Protein AF-A0A956FVN3-F1 (afdb_monomer)

Foldseek 3Di:
DPDDDDDDDDDDKDAQPLPRAIRLRHKFFLAQLRRLCSLLVQAPSVCQPPDDQDPVSRVVRSQPGKWFWWADPNDIDTDDRDDPLNNVQRLQCRLVVHPDRCRLVVLLVDPPNVVSCCRICKFLSPDADASKKKKKADDPDDDFPDRIGMWHFHDDDDQKTKTKGNHHDPVDGRMDSPIDIDMAGGDCRHPRNVCCVPTNDPDMMMTIMHD

Structure (mmCIF, N/CA/C/O backbone):
data_AF-A0A956FVN3-F1
#
_entry.id   AF-A0A956FVN3-F1
#
loop_
_atom_site.group_PDB
_atom_site.id
_atom_site.type_symbol
_atom_site.label_atom_id
_atom_site.label_alt_id
_atom_site.label_comp_id
_atom_site.label_asym_id
_atom_site.label_entity_id
_atom_site.label_seq_id
_atom_site.pdbx_PDB_ins_code
_atom_site.Cartn_x
_atom_site.Cartn_y
_atom_site.Cartn_z
_atom_site.occupancy
_atom_site.B_iso_or_equiv
_atom_site.auth_seq_id
_atom_site.auth_comp_id
_atom_site.auth_asym_id
_atom_site.auth_atom_id
_atom_site.pdbx_PDB_model_num
ATOM 1 N N . ALA A 1 1 ? -44.355 2.548 -13.126 1.00 69.56 1 ALA A N 1
ATOM 2 C CA . ALA A 1 1 ? -43.348 2.845 -12.088 1.00 69.56 1 ALA A CA 1
ATOM 3 C C . ALA A 1 1 ? -42.529 1.584 -11.852 1.00 69.56 1 ALA A C 1
ATOM 5 O O . ALA A 1 1 ? -43.134 0.524 -11.734 1.00 69.56 1 ALA A O 1
ATOM 6 N N . ALA A 1 2 ? -41.196 1.663 -11.860 1.00 60.56 2 ALA A N 1
ATOM 7 C CA . ALA A 1 2 ? -40.373 0.514 -11.485 1.00 60.56 2 ALA A CA 1
ATOM 8 C C . ALA A 1 2 ? -40.575 0.228 -9.983 1.00 60.56 2 ALA A C 1
ATOM 10 O O . ALA A 1 2 ? -40.634 1.184 -9.208 1.00 60.56 2 ALA A O 1
ATOM 11 N N . PRO A 1 3 ? -40.728 -1.037 -9.560 1.00 68.94 3 PRO A N 1
ATOM 12 C CA . PRO A 1 3 ? -40.898 -1.357 -8.150 1.00 68.94 3 PRO A CA 1
ATOM 13 C C . PRO A 1 3 ? -39.638 -0.974 -7.368 1.00 68.94 3 PRO A C 1
ATOM 15 O O . PRO A 1 3 ? -38.527 -1.374 -7.721 1.00 68.94 3 PRO A O 1
ATOM 18 N N . THR A 1 4 ? -39.812 -0.209 -6.292 1.00 80.88 4 THR A N 1
ATOM 19 C CA . THR A 1 4 ? -38.737 0.096 -5.345 1.00 80.88 4 THR A CA 1
ATOM 20 C C . THR A 1 4 ? -38.318 -1.196 -4.652 1.00 80.88 4 THR A C 1
ATOM 22 O O . THR A 1 4 ? -39.109 -1.808 -3.936 1.00 80.88 4 THR A O 1
ATOM 25 N N . ARG A 1 5 ? -37.076 -1.631 -4.870 1.00 82.31 5 ARG A N 1
ATOM 26 C CA . ARG A 1 5 ? -36.508 -2.788 -4.177 1.00 82.31 5 ARG A CA 1
ATOM 27 C C . ARG A 1 5 ? -35.809 -2.312 -2.908 1.00 82.31 5 ARG A C 1
ATOM 29 O O . ARG A 1 5 ? -34.768 -1.668 -2.983 1.00 82.31 5 ARG A O 1
ATOM 36 N N . THR A 1 6 ? -36.366 -2.652 -1.752 1.00 86.50 6 THR A N 1
ATOM 37 C CA . THR A 1 6 ? -35.704 -2.436 -0.460 1.00 86.50 6 THR A CA 1
ATOM 38 C C . THR A 1 6 ? -34.788 -3.616 -0.162 1.00 86.50 6 THR A C 1
ATOM 40 O O . THR A 1 6 ? -35.208 -4.770 -0.234 1.00 86.50 6 THR A O 1
ATOM 43 N N . VAL A 1 7 ? -33.530 -3.329 0.167 1.00 85.81 7 VAL A N 1
ATOM 44 C CA . VAL A 1 7 ? -32.556 -4.323 0.626 1.00 85.81 7 VAL A CA 1
ATOM 45 C C . VAL A 1 7 ? -32.148 -3.952 2.045 1.00 85.81 7 VAL A C 1
ATOM 47 O O . VAL A 1 7 ? -31.694 -2.836 2.288 1.00 85.81 7 VAL A O 1
ATOM 50 N N . SER A 1 8 ? -32.315 -4.881 2.984 1.00 88.31 8 SER A N 1
ATOM 51 C CA . SER A 1 8 ? -31.782 -4.746 4.340 1.00 88.31 8 SER A CA 1
ATOM 52 C C . SER A 1 8 ? -30.355 -5.274 4.366 1.00 88.31 8 SER A C 1
ATOM 54 O O . SER A 1 8 ? -30.114 -6.428 4.013 1.00 88.31 8 SER A O 1
ATOM 56 N N . LEU A 1 9 ? -29.411 -4.434 4.782 1.00 84.25 9 LEU A N 1
ATOM 57 C CA . LEU A 1 9 ? -28.025 -4.845 4.973 1.00 84.25 9 LEU A CA 1
ATOM 58 C C . LEU A 1 9 ? -27.829 -5.355 6.406 1.00 84.25 9 LEU A C 1
ATOM 60 O O . LEU A 1 9 ? -28.358 -4.746 7.342 1.00 84.25 9 LEU A O 1
ATOM 64 N N . PRO A 1 10 ? -27.076 -6.449 6.607 1.00 86.81 10 PRO A N 1
ATOM 65 C CA . PRO A 1 10 ? -26.723 -6.890 7.945 1.00 86.81 10 PRO A CA 1
ATOM 66 C C . PRO A 1 10 ? -25.853 -5.831 8.628 1.00 86.81 10 PRO A C 1
ATOM 68 O O . PRO A 1 10 ? -24.934 -5.273 8.025 1.00 86.81 10 PRO A O 1
ATOM 71 N N . ARG A 1 11 ? -26.123 -5.569 9.911 1.00 86.19 11 ARG A N 1
ATOM 72 C CA . ARG A 1 11 ? -25.229 -4.747 10.729 1.00 86.19 11 ARG A CA 1
ATOM 73 C C . ARG A 1 11 ? -23.943 -5.527 10.978 1.00 86.19 11 ARG A C 1
ATOM 75 O O . ARG A 1 11 ? -23.976 -6.580 11.608 1.00 86.19 11 ARG A O 1
ATOM 82 N N . VAL A 1 12 ? -22.822 -4.977 10.530 1.00 84.25 12 VAL A N 1
ATOM 83 C CA . VAL A 1 12 ? -21.485 -5.507 10.812 1.00 84.25 12 VAL A CA 1
ATOM 84 C C . VAL A 1 12 ? -20.872 -4.705 11.957 1.00 84.25 12 VAL A C 1
ATOM 86 O O . VAL A 1 12 ? -20.902 -3.475 11.941 1.00 84.25 12 VAL A O 1
ATOM 89 N N . VAL A 1 13 ? -20.336 -5.399 12.962 1.00 88.38 13 VAL A N 1
ATOM 90 C CA . VAL A 1 13 ? -19.574 -4.793 14.061 1.00 88.38 13 VAL A CA 1
ATOM 91 C C . VAL A 1 13 ? -18.120 -5.243 13.913 1.00 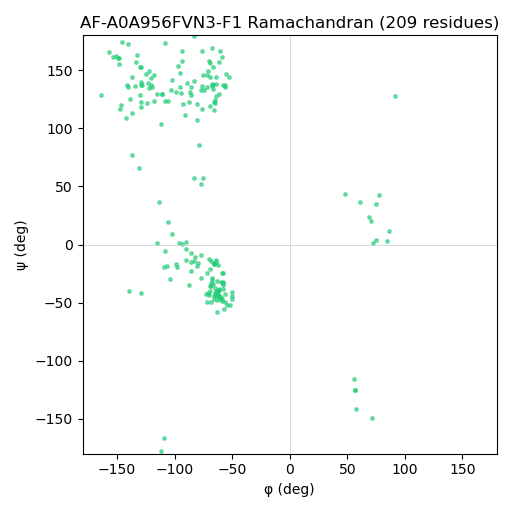88.38 13 VAL A C 1
ATOM 93 O O . VAL A 1 13 ? -17.828 -6.406 14.199 1.00 88.38 13 VAL A O 1
ATOM 96 N N . PRO A 1 14 ? -17.210 -4.376 13.428 1.00 84.38 14 PRO A N 1
ATOM 97 C CA . PRO A 1 14 ? -15.806 -4.741 13.303 1.00 84.38 14 PRO A CA 1
ATOM 98 C C . PRO A 1 14 ? -15.219 -5.006 14.689 1.00 84.38 14 PRO A C 1
ATOM 100 O O . PRO A 1 14 ? -15.601 -4.358 15.664 1.00 84.38 14 PRO A O 1
ATOM 103 N N . THR A 1 15 ? -14.313 -5.975 14.774 1.00 87.38 15 THR A N 1
ATOM 104 C CA . THR A 1 15 ? -13.600 -6.321 16.007 1.00 87.38 15 THR A CA 1
ATOM 105 C C . THR A 1 15 ? -12.118 -6.379 15.701 1.00 87.38 15 THR A C 1
ATOM 107 O O . THR A 1 15 ? -11.705 -7.072 14.770 1.00 87.38 15 THR A O 1
ATOM 110 N N . ASN A 1 16 ? -11.318 -5.679 16.496 1.00 83.62 16 ASN A N 1
ATOM 111 C CA . ASN A 1 16 ? -9.881 -5.846 16.474 1.00 83.62 16 ASN A CA 1
ATOM 112 C C . ASN A 1 16 ? -9.530 -7.088 17.302 1.00 83.62 16 ASN A C 1
ATOM 114 O O . ASN A 1 16 ? -9.610 -7.085 18.529 1.00 83.62 16 ASN A O 1
ATOM 118 N N . LEU A 1 17 ? -9.138 -8.164 16.620 1.00 79.19 17 LEU A N 1
ATOM 119 C CA . LEU A 1 17 ? -8.800 -9.438 17.260 1.00 79.19 17 LEU A CA 1
ATOM 120 C C . LEU A 1 17 ? -7.555 -9.358 18.158 1.00 79.19 17 LEU A C 1
ATOM 122 O O . LEU A 1 17 ? -7.355 -10.246 18.980 1.00 79.19 17 LEU A O 1
ATOM 126 N N . HIS A 1 18 ? -6.728 -8.317 18.016 1.00 75.88 18 HIS A N 1
ATOM 127 C CA . HIS A 1 18 ? -5.538 -8.122 18.840 1.00 75.88 18 HIS A CA 1
ATOM 128 C C . HIS A 1 18 ? -5.886 -7.722 20.277 1.00 75.88 18 HIS A C 1
ATOM 130 O O . HIS A 1 18 ? -5.382 -8.321 21.222 1.00 75.88 18 HIS A O 1
ATOM 136 N N . ASN A 1 19 ? -6.747 -6.717 20.434 1.00 81.56 19 ASN A N 1
ATOM 137 C CA . ASN A 1 19 ? -7.049 -6.103 21.728 1.00 81.56 19 ASN A CA 1
ATOM 138 C C . ASN A 1 19 ? -8.513 -6.308 22.166 1.00 81.56 19 ASN A C 1
ATOM 140 O O . ASN A 1 19 ? -8.924 -5.814 23.213 1.00 81.56 19 ASN A O 1
ATOM 144 N N . GLY A 1 20 ? -9.314 -7.026 21.370 1.00 86.38 20 GLY A N 1
ATOM 145 C CA . GLY A 1 20 ? -10.712 -7.357 21.659 1.00 86.38 20 GLY A CA 1
ATOM 146 C C . GLY A 1 20 ? -11.686 -6.181 21.552 1.00 86.38 20 GLY A C 1
ATOM 147 O O . GLY A 1 20 ? -12.883 -6.350 21.787 1.00 86.38 20 GLY A O 1
ATOM 148 N N . THR A 1 21 ? -11.206 -4.989 21.197 1.00 90.69 21 THR A N 1
ATOM 149 C CA . THR A 1 21 ? -12.054 -3.805 21.042 1.00 90.69 21 THR A CA 1
ATOM 150 C C . THR A 1 21 ? -12.927 -3.932 19.787 1.00 90.69 21 THR A C 1
ATOM 152 O O . THR A 1 21 ? -12.557 -4.589 18.812 1.00 90.69 21 THR A O 1
ATOM 155 N N . SER A 1 22 ? -14.125 -3.341 19.795 1.00 91.81 22 SER A N 1
ATOM 156 C CA . SER A 1 22 ? -15.104 -3.534 18.717 1.00 91.81 22 SER A CA 1
ATOM 157 C C . SER A 1 22 ? -15.988 -2.313 18.474 1.00 91.81 22 SER A C 1
ATOM 159 O O . SER A 1 22 ? -16.124 -1.431 19.322 1.00 91.81 22 SER A O 1
ATOM 161 N N . GLY A 1 23 ? -16.598 -2.261 17.288 1.00 88.75 23 GLY A N 1
ATOM 162 C CA . GLY A 1 23 ? -17.529 -1.205 16.907 1.00 88.75 23 GLY A CA 1
ATOM 163 C C . GLY A 1 23 ? -16.899 0.192 16.992 1.00 88.75 23 GLY A C 1
ATOM 164 O O . GLY A 1 23 ? -15.730 0.347 16.654 1.00 88.75 23 GLY A O 1
ATOM 165 N N . PRO A 1 24 ? -17.644 1.216 17.447 1.00 87.69 24 PRO A N 1
ATOM 166 C CA . PRO A 1 24 ? -17.132 2.587 17.564 1.00 87.69 24 PRO A CA 1
ATOM 167 C C . PRO A 1 24 ? -16.017 2.785 18.602 1.00 87.69 24 PRO A C 1
ATOM 169 O O . PRO A 1 24 ? -15.353 3.817 18.584 1.00 87.69 24 PRO A O 1
ATOM 172 N N . SER A 1 25 ? -15.827 1.833 19.521 1.00 90.56 25 SER A N 1
ATOM 173 C CA . SER A 1 25 ? -14.759 1.864 20.528 1.00 90.56 25 SER A CA 1
ATOM 174 C C . SER A 1 25 ? -13.598 0.941 20.178 1.00 90.56 25 SER A C 1
ATOM 176 O O . SER A 1 25 ? -12.740 0.703 21.025 1.00 90.56 25 SER A O 1
ATOM 178 N N . MET A 1 26 ? -13.590 0.375 18.967 1.00 90.81 26 MET A N 1
ATOM 179 C CA . MET A 1 26 ? -12.416 -0.317 18.466 1.00 90.81 26 MET A CA 1
ATOM 180 C C . MET A 1 26 ? -11.212 0.649 18.532 1.00 90.81 26 MET A C 1
ATOM 182 O O . MET A 1 26 ? -11.365 1.859 18.381 1.00 90.81 26 MET A O 1
ATOM 186 N N . THR A 1 27 ? -10.014 0.148 18.781 1.00 90.25 27 THR A N 1
ATOM 187 C CA . THR A 1 27 ? -8.782 0.932 18.661 1.00 90.25 27 THR A CA 1
ATOM 188 C C . THR A 1 27 ? -7.851 0.249 17.682 1.00 90.25 27 THR A C 1
ATOM 190 O O . THR A 1 27 ? -7.875 -0.972 17.518 1.00 90.25 27 THR A O 1
ATOM 193 N N . MET A 1 28 ? -7.048 1.046 16.992 1.00 87.75 28 MET A N 1
ATOM 194 C CA . MET A 1 28 ? -6.020 0.587 16.070 1.00 87.75 28 MET A CA 1
ATOM 195 C C . MET A 1 28 ? -4.734 1.352 16.329 1.00 87.75 28 MET A C 1
ATOM 197 O O . MET A 1 28 ? -4.771 2.471 16.839 1.00 87.75 28 MET A O 1
ATOM 201 N N . PHE A 1 29 ? -3.608 0.768 15.931 1.00 86.31 29 PHE A N 1
ATOM 202 C CA . PHE A 1 29 ? -2.326 1.447 16.023 1.00 86.31 29 PHE A CA 1
ATOM 203 C C . PHE A 1 29 ? -2.348 2.781 15.289 1.00 86.31 29 PHE A C 1
ATOM 205 O O . PHE A 1 29 ? -2.834 2.870 14.164 1.00 86.31 29 PHE A O 1
ATOM 212 N N . ASN A 1 30 ? -1.786 3.786 15.942 1.00 87.62 30 ASN A N 1
ATOM 213 C CA . ASN A 1 30 ? -1.537 5.133 15.460 1.00 87.62 30 ASN A CA 1
ATOM 214 C C . ASN A 1 30 ? -0.338 5.145 14.488 1.00 87.62 30 ASN A C 1
ATOM 216 O O . ASN A 1 30 ? 0.711 5.738 14.741 1.00 87.62 30 ASN A O 1
ATOM 220 N N . ASP A 1 31 ? -0.455 4.352 13.426 1.00 87.12 31 ASP A N 1
ATOM 221 C CA . ASP A 1 31 ? 0.534 4.175 12.369 1.00 87.12 31 ASP A CA 1
ATOM 222 C C . ASP A 1 31 ? -0.151 3.503 11.174 1.00 87.12 31 ASP A C 1
ATOM 224 O O . ASP A 1 31 ? -0.803 2.462 11.322 1.00 87.12 31 ASP A O 1
ATOM 228 N N . CYS A 1 32 ? -0.004 4.078 9.982 1.00 87.81 32 CYS A N 1
ATOM 229 C CA . CYS A 1 32 ? -0.714 3.597 8.798 1.00 87.81 32 CYS A CA 1
ATOM 230 C C . CYS A 1 32 ? -0.248 2.199 8.382 1.00 87.81 32 CYS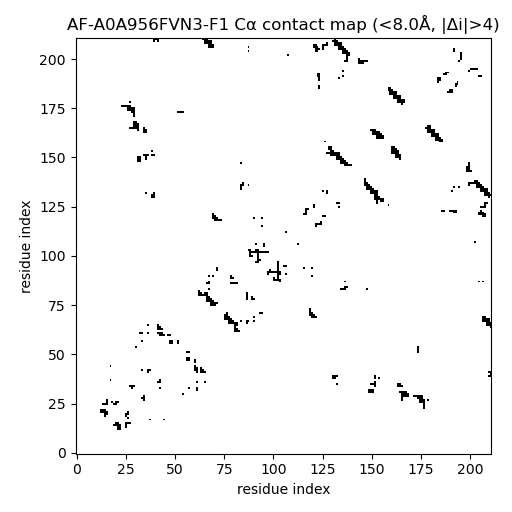 A C 1
ATOM 232 O O . CYS A 1 32 ? -1.054 1.374 7.946 1.00 87.81 32 CYS A O 1
ATOM 234 N N . GLY A 1 33 ? 1.040 1.910 8.578 1.00 87.75 33 GLY A N 1
ATOM 235 C CA . GLY A 1 33 ? 1.616 0.598 8.370 1.00 87.75 33 GLY A CA 1
ATOM 236 C C . GLY A 1 33 ? 0.999 -0.401 9.334 1.00 87.75 33 GLY A C 1
ATOM 237 O O . GLY A 1 33 ? 0.387 -1.371 8.894 1.00 87.75 33 GLY A O 1
ATOM 238 N N . TYR A 1 34 ? 1.093 -0.170 10.642 1.00 85.19 34 TYR A N 1
ATOM 239 C CA . TYR A 1 34 ? 0.581 -1.120 11.638 1.00 85.19 34 TYR A CA 1
ATOM 240 C C . TYR A 1 34 ? -0.919 -1.341 11.529 1.00 85.19 34 TYR A C 1
ATOM 242 O O . TYR A 1 34 ? -1.368 -2.483 11.610 1.00 85.19 34 TYR A O 1
ATOM 250 N N . CYS A 1 35 ? -1.675 -0.280 11.264 1.00 87.50 35 CYS A N 1
ATOM 251 C CA . CYS A 1 35 ? -3.089 -0.364 10.941 1.00 87.50 35 CYS A CA 1
ATOM 252 C C . CYS A 1 35 ? -3.328 -1.322 9.762 1.00 87.50 35 CYS A C 1
ATOM 254 O O . CYS A 1 35 ? -4.079 -2.295 9.894 1.00 87.50 35 CYS A O 1
ATOM 256 N N . ALA A 1 36 ? -2.607 -1.126 8.654 1.00 90.38 36 ALA A N 1
ATOM 257 C CA . ALA A 1 36 ? -2.714 -1.991 7.490 1.00 90.38 36 ALA A CA 1
ATOM 258 C C . ALA A 1 36 ? -2.292 -3.438 7.782 1.00 90.38 36 ALA A C 1
ATOM 260 O O . ALA A 1 36 ? -2.958 -4.368 7.333 1.00 90.38 36 ALA A O 1
ATOM 261 N N . SER A 1 37 ? -1.237 -3.659 8.571 1.00 86.50 37 SER A N 1
ATOM 262 C CA . SER A 1 37 ? -0.810 -5.018 8.919 1.00 86.50 37 SER A CA 1
ATOM 263 C C . SER A 1 37 ? -1.784 -5.757 9.822 1.00 86.50 37 SER A C 1
ATOM 265 O O . SER A 1 37 ? -1.949 -6.967 9.673 1.00 86.50 37 SER A O 1
ATOM 267 N N . SER A 1 38 ? -2.431 -5.058 10.753 1.00 84.56 38 SER A N 1
ATOM 268 C CA . SER A 1 38 ? -3.482 -5.653 11.576 1.00 84.56 38 SER A CA 1
ATOM 269 C C . SER A 1 38 ? -4.657 -6.111 10.711 1.00 84.56 38 SER A C 1
ATOM 271 O O . SER A 1 38 ? -5.169 -7.207 10.916 1.00 84.56 38 SER A O 1
ATOM 273 N N . ILE A 1 39 ? -5.040 -5.318 9.703 1.00 87.88 39 ILE A N 1
ATOM 274 C CA . ILE A 1 39 ? -6.130 -5.658 8.775 1.00 87.88 39 ILE A CA 1
ATOM 275 C C . ILE A 1 39 ? -5.740 -6.809 7.839 1.00 87.88 39 ILE A C 1
ATOM 277 O O . ILE A 1 39 ? -6.532 -7.727 7.644 1.00 87.88 39 ILE A O 1
ATOM 281 N N . MET A 1 40 ? -4.521 -6.795 7.290 1.00 89.75 40 MET A N 1
ATOM 282 C CA . MET A 1 40 ? -4.019 -7.877 6.432 1.00 89.75 40 MET A CA 1
ATOM 283 C C . MET A 1 40 ? -3.732 -9.177 7.203 1.00 89.75 40 MET A C 1
ATOM 285 O O . MET A 1 40 ? -3.486 -10.213 6.590 1.00 89.75 40 MET A O 1
ATOM 289 N N . GLY A 1 41 ? -3.709 -9.140 8.541 1.00 84.75 41 GLY A N 1
ATOM 290 C CA . GLY A 1 41 ? -3.299 -10.276 9.371 1.00 84.75 41 GLY A CA 1
ATOM 291 C C . GLY A 1 41 ? -1.796 -10.574 9.305 1.00 84.75 41 GLY A C 1
ATOM 292 O O . GLY A 1 41 ? -1.367 -11.680 9.623 1.00 84.75 41 GLY A O 1
ATOM 293 N N . THR A 1 42 ? -0.981 -9.603 8.885 1.00 81.19 42 THR A N 1
ATOM 294 C CA . THR A 1 42 ? 0.477 -9.735 8.748 1.00 81.19 42 THR A CA 1
ATOM 295 C C . THR A 1 42 ? 1.244 -9.457 10.035 1.00 81.19 42 THR A C 1
ATOM 297 O O . THR A 1 42 ? 2.425 -9.803 10.126 1.00 81.19 42 THR A O 1
ATOM 300 N N . LEU A 1 43 ? 0.598 -8.850 11.030 1.00 77.50 43 LEU A N 1
ATOM 301 C CA . LEU A 1 43 ? 1.206 -8.573 12.326 1.00 77.50 43 LEU A CA 1
ATOM 302 C C . LEU A 1 43 ? 1.279 -9.851 13.180 1.00 77.50 43 LEU A C 1
ATOM 304 O O . LEU A 1 43 ? 0.253 -10.402 13.579 1.00 77.50 43 LEU A O 1
ATOM 308 N N . ASP A 1 44 ? 2.492 -10.306 13.510 1.00 75.69 44 ASP A N 1
ATOM 309 C CA . ASP A 1 44 ? 2.683 -11.387 14.485 1.00 75.69 44 ASP A CA 1
ATOM 310 C C . ASP A 1 44 ? 2.547 -10.844 15.913 1.00 75.69 44 ASP A C 1
ATOM 312 O O . ASP A 1 44 ? 3.531 -10.494 16.573 1.00 75.69 44 ASP A O 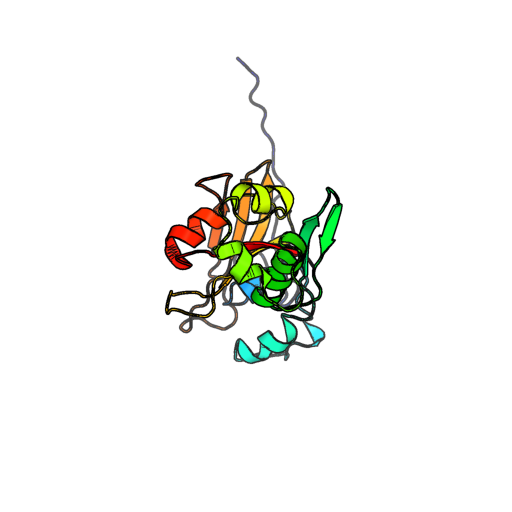1
ATOM 316 N N . TRP A 1 45 ? 1.306 -10.784 16.392 1.00 69.19 45 TRP A N 1
ATOM 317 C CA . TRP A 1 45 ? 0.962 -10.273 17.720 1.00 69.19 45 TRP A CA 1
ATOM 318 C C . TRP A 1 45 ? 1.656 -11.017 18.865 1.00 69.19 45 TRP A C 1
ATOM 320 O O . TRP A 1 45 ? 1.855 -10.430 19.922 1.00 69.19 45 TRP A O 1
ATOM 330 N N . ARG A 1 46 ? 2.062 -12.284 18.680 1.00 68.56 46 ARG A N 1
ATOM 331 C CA . ARG A 1 46 ? 2.762 -13.059 19.725 1.00 68.56 46 ARG A CA 1
ATOM 332 C C . ARG A 1 46 ? 4.162 -12.529 19.991 1.00 68.56 46 ARG A C 1
ATOM 334 O O . ARG A 1 46 ? 4.748 -12.822 21.028 1.00 68.56 46 ARG A O 1
ATOM 341 N N . SER A 1 47 ? 4.704 -11.807 19.018 1.00 68.81 47 SER A N 1
ATOM 342 C CA . SER A 1 47 ? 6.044 -11.251 19.067 1.00 68.81 47 SER A CA 1
ATOM 343 C C . SER A 1 47 ? 6.060 -9.776 19.481 1.00 68.81 47 SER A C 1
ATOM 345 O O . SER A 1 47 ? 7.102 -9.295 19.913 1.00 68.81 47 SER A O 1
ATOM 347 N N . VAL A 1 48 ? 4.916 -9.083 19.422 1.00 70.81 48 VAL A N 1
ATOM 348 C CA . VAL A 1 48 ? 4.769 -7.713 19.932 1.00 70.81 48 VAL A CA 1
ATOM 349 C C . VAL A 1 48 ? 4.730 -7.753 21.470 1.00 70.81 48 VAL A C 1
ATOM 351 O O . VAL A 1 48 ? 4.008 -8.580 22.032 1.00 70.81 48 VAL A O 1
ATOM 354 N N . PRO A 1 49 ? 5.485 -6.892 22.182 1.00 70.06 49 PRO A N 1
ATOM 355 C CA . PRO A 1 49 ? 5.390 -6.790 23.638 1.00 70.06 49 PRO A CA 1
ATOM 356 C C . PRO A 1 49 ? 3.945 -6.561 24.092 1.00 70.06 49 PRO A C 1
ATOM 358 O O . PRO A 1 49 ? 3.217 -5.824 23.442 1.00 70.06 49 PRO A O 1
ATOM 361 N N . ALA A 1 50 ? 3.543 -7.127 25.234 1.00 67.75 50 ALA A N 1
ATOM 362 C CA . ALA A 1 50 ? 2.166 -7.006 25.736 1.00 67.75 50 ALA A CA 1
ATOM 363 C C . ALA A 1 50 ? 1.712 -5.552 25.978 1.00 67.75 50 ALA A C 1
ATOM 365 O O . ALA A 1 50 ? 0.521 -5.274 25.945 1.00 67.75 50 ALA A O 1
ATOM 366 N N . ASN A 1 51 ? 2.659 -4.639 26.217 1.00 70.50 51 ASN A N 1
ATOM 367 C CA . ASN A 1 51 ? 2.422 -3.207 26.390 1.00 70.50 51 ASN A CA 1
ATOM 368 C C . ASN A 1 51 ? 3.493 -2.432 25.611 1.00 70.50 51 ASN A C 1
ATOM 370 O O . ASN A 1 51 ? 4.473 -1.980 26.216 1.00 70.50 51 ASN A O 1
ATOM 374 N N . PRO A 1 52 ? 3.385 -2.332 24.275 1.00 73.62 52 PRO A N 1
ATOM 375 C CA . PRO A 1 52 ? 4.320 -1.516 23.528 1.00 73.62 52 PRO A CA 1
ATOM 376 C C . PRO A 1 52 ? 4.086 -0.049 23.916 1.00 73.62 52 PRO A C 1
ATOM 378 O O . PRO A 1 52 ? 2.954 0.400 24.073 1.00 73.62 52 PRO A O 1
ATOM 381 N N . THR A 1 53 ? 5.163 0.699 24.118 1.00 77.19 53 THR A N 1
ATOM 382 C CA . THR A 1 53 ? 5.131 2.132 24.444 1.00 77.19 53 THR A CA 1
ATOM 383 C C . THR A 1 53 ? 5.604 2.995 23.279 1.00 77.19 53 THR A C 1
ATOM 385 O O . THR A 1 53 ? 5.526 4.220 23.347 1.00 77.19 53 THR A O 1
ATOM 388 N N . SER A 1 54 ? 6.080 2.377 22.195 1.00 73.81 54 SER A N 1
ATOM 389 C CA . SER A 1 54 ? 6.523 3.076 20.993 1.00 73.81 54 SER A CA 1
ATOM 390 C C . SER A 1 54 ? 6.279 2.271 19.720 1.00 73.81 54 SER A C 1
ATOM 392 O O . SER A 1 54 ? 6.317 1.038 19.708 1.00 73.81 54 SER A O 1
ATOM 394 N N . ASN A 1 55 ? 6.160 2.985 18.597 1.00 69.94 55 ASN A N 1
ATOM 395 C CA . ASN A 1 55 ? 6.126 2.361 17.278 1.00 69.94 55 ASN A CA 1
ATOM 396 C C . ASN A 1 55 ? 7.402 1.557 16.985 1.00 69.94 55 ASN A C 1
ATOM 398 O O . ASN A 1 55 ? 7.327 0.529 16.322 1.00 69.94 55 ASN A O 1
ATOM 402 N N . SER A 1 56 ? 8.571 1.952 17.499 1.00 72.06 56 SER A N 1
ATOM 403 C CA . SER A 1 56 ? 9.822 1.210 17.268 1.00 72.06 56 SER A CA 1
ATOM 404 C C . SER A 1 56 ? 9.804 -0.209 17.848 1.00 72.06 56 SER A C 1
ATOM 406 O O . SER A 1 56 ? 10.396 -1.110 17.256 1.00 72.06 56 SER A O 1
ATOM 408 N N . GLN A 1 57 ? 9.087 -0.430 18.955 1.00 69.06 57 GLN A N 1
ATOM 409 C CA . GLN A 1 57 ? 8.919 -1.757 19.555 1.00 69.06 57 GLN A CA 1
ATOM 410 C C . GLN A 1 57 ? 8.008 -2.669 18.730 1.00 69.06 57 GLN A C 1
ATOM 412 O O . GLN A 1 57 ? 8.140 -3.883 18.815 1.00 69.06 57 GLN A O 1
ATOM 417 N N . ILE A 1 58 ? 7.116 -2.103 17.915 1.00 70.75 58 ILE A N 1
ATOM 418 C CA . ILE A 1 58 ? 6.234 -2.850 17.007 1.00 70.75 58 ILE A CA 1
ATOM 419 C C . ILE A 1 58 ? 6.934 -3.097 15.661 1.00 70.75 58 ILE A C 1
ATOM 421 O O . ILE A 1 58 ? 6.782 -4.159 15.056 1.00 70.75 58 ILE A O 1
ATOM 425 N N . GLY A 1 59 ? 7.759 -2.150 15.203 1.00 65.44 59 GLY A N 1
ATOM 426 C CA . GLY A 1 59 ? 8.350 -2.152 13.860 1.00 65.44 59 GLY A CA 1
ATOM 427 C C . GLY A 1 59 ? 9.183 -3.390 13.541 1.00 65.44 59 GLY A C 1
ATOM 428 O O . GLY A 1 59 ? 9.109 -3.912 12.434 1.00 65.44 59 GLY A O 1
ATOM 429 N N . ALA A 1 60 ? 9.895 -3.958 14.518 1.00 62.16 60 ALA A N 1
ATOM 430 C CA . ALA A 1 60 ? 10.649 -5.205 14.326 1.00 62.16 60 ALA A CA 1
ATOM 431 C C . ALA A 1 60 ? 9.765 -6.427 13.972 1.00 62.16 60 ALA A C 1
ATOM 433 O O . ALA A 1 60 ? 10.260 -7.435 13.453 1.00 62.16 60 ALA A O 1
ATOM 434 N N . HIS A 1 61 ? 8.460 -6.333 14.227 1.00 63.56 61 HIS A N 1
ATOM 435 C CA . HIS A 1 61 ? 7.471 -7.402 14.075 1.00 63.56 61 HIS A CA 1
ATOM 436 C C . HIS A 1 61 ? 6.555 -7.188 12.859 1.00 63.56 61 HIS A C 1
ATOM 438 O O . HIS A 1 61 ? 5.981 -8.143 12.339 1.00 63.56 61 HIS A O 1
ATOM 444 N N . PHE A 1 62 ? 6.499 -5.956 12.346 1.00 61.81 62 PHE A N 1
ATOM 445 C CA . PHE A 1 62 ? 5.697 -5.531 11.196 1.00 61.81 62 PHE A CA 1
ATOM 446 C C . PHE A 1 62 ? 6.182 -6.121 9.852 1.00 61.81 62 PHE A C 1
ATOM 448 O O . PHE A 1 62 ? 5.375 -6.454 8.987 1.00 61.81 62 PHE A O 1
ATOM 455 N N . HIS A 1 63 ? 7.493 -6.341 9.676 1.00 56.66 63 HIS A N 1
ATOM 456 C CA . HIS A 1 63 ? 8.079 -6.763 8.381 1.00 56.66 63 HIS A CA 1
ATOM 457 C C . HIS A 1 63 ? 8.168 -8.258 8.164 1.00 56.66 63 HIS A C 1
ATOM 459 O O . HIS A 1 63 ? 8.699 -8.711 7.146 1.00 56.66 63 HIS A O 1
ATOM 465 N N . ARG A 1 64 ? 7.688 -9.048 9.121 1.00 59.69 64 ARG A N 1
ATOM 466 C CA . ARG A 1 64 ? 7.834 -10.490 9.012 1.00 59.69 64 ARG A CA 1
ATOM 467 C C . ARG A 1 64 ? 6.847 -11.103 8.045 1.00 59.69 64 ARG A C 1
ATOM 469 O O . ARG A 1 64 ? 7.077 -12.256 7.724 1.00 59.69 64 ARG A O 1
ATOM 476 N N . SER A 1 65 ? 5.844 -10.387 7.529 1.00 71.56 65 SER A N 1
ATOM 477 C CA . SER A 1 65 ? 4.784 -11.011 6.725 1.00 71.56 65 SER A CA 1
ATOM 478 C C . SER A 1 65 ? 4.447 -10.404 5.366 1.00 71.56 65 SER A C 1
ATOM 480 O O . SER A 1 65 ? 4.316 -11.198 4.437 1.00 71.56 65 SER A O 1
ATOM 482 N N . PRO A 1 66 ? 4.369 -9.075 5.173 1.00 88.25 66 PRO A N 1
ATOM 483 C CA . PRO A 1 66 ? 3.822 -8.555 3.929 1.00 88.25 66 PRO A CA 1
ATOM 484 C C . PRO A 1 66 ? 4.729 -8.825 2.723 1.00 88.25 66 PRO A C 1
ATOM 486 O O . PRO A 1 66 ? 5.963 -8.772 2.808 1.00 88.25 66 PRO A O 1
ATOM 489 N N . ARG A 1 67 ? 4.095 -9.088 1.579 1.00 94.69 67 ARG A N 1
ATOM 490 C CA . ARG A 1 67 ? 4.735 -9.262 0.273 1.00 94.69 67 ARG A CA 1
ATOM 491 C C . ARG A 1 67 ? 4.064 -8.378 -0.764 1.00 94.69 67 ARG A C 1
ATOM 493 O O . ARG A 1 67 ? 2.837 -8.325 -0.842 1.00 94.69 67 ARG A O 1
ATOM 500 N N . GLY A 1 68 ? 4.876 -7.740 -1.598 1.00 96.50 68 GLY A N 1
ATOM 501 C CA . GLY A 1 68 ? 4.402 -7.000 -2.755 1.00 96.50 68 GLY A CA 1
ATOM 502 C C . GLY A 1 68 ? 3.926 -7.978 -3.820 1.00 96.50 68 GLY A C 1
ATOM 503 O O . GLY A 1 68 ? 4.597 -8.978 -4.082 1.00 96.50 68 GLY A O 1
ATOM 504 N N . VAL A 1 69 ? 2.777 -7.697 -4.418 1.00 97.88 69 VAL A N 1
ATOM 505 C CA . VAL A 1 69 ? 2.181 -8.469 -5.508 1.00 97.88 69 VAL A CA 1
ATOM 506 C C . VAL A 1 69 ? 2.408 -7.712 -6.807 1.00 97.88 69 VAL A C 1
ATOM 508 O O . VAL A 1 69 ? 2.173 -6.507 -6.869 1.00 97.88 69 VAL A O 1
ATOM 511 N N . TYR A 1 70 ? 2.861 -8.416 -7.838 1.00 97.75 70 TYR A N 1
ATOM 512 C CA . TYR A 1 70 ? 3.092 -7.841 -9.160 1.00 97.75 70 TYR A CA 1
ATOM 513 C C . TYR A 1 70 ? 2.867 -8.879 -10.253 1.00 97.75 70 TYR A C 1
ATOM 515 O O . TYR A 1 70 ? 2.926 -10.080 -10.001 1.00 97.75 70 TYR A O 1
ATOM 523 N N . THR A 1 71 ? 2.645 -8.426 -11.480 1.00 97.88 71 THR A N 1
ATOM 524 C CA . THR A 1 71 ? 2.522 -9.301 -12.650 1.00 97.88 71 THR A CA 1
ATOM 525 C C . THR A 1 71 ? 3.806 -9.280 -13.476 1.00 97.88 71 THR A C 1
ATOM 527 O O . THR A 1 71 ? 4.467 -8.253 -13.613 1.00 97.88 71 THR A O 1
ATOM 530 N N . ARG A 1 72 ? 4.207 -10.434 -14.021 1.00 93.88 72 ARG A N 1
ATOM 531 C CA . ARG A 1 72 ? 5.311 -10.526 -14.987 1.00 93.88 72 ARG A CA 1
ATOM 532 C C . ARG A 1 72 ? 5.037 -11.631 -15.994 1.00 93.88 72 ARG A C 1
ATOM 534 O O . ARG A 1 72 ? 4.903 -12.793 -15.609 1.00 93.88 72 ARG A O 1
ATOM 541 N N . GLY A 1 73 ? 4.969 -11.271 -17.276 1.00 91.50 73 GLY A N 1
ATOM 542 C CA . GLY A 1 73 ? 4.619 -12.212 -18.345 1.00 91.50 73 GLY A CA 1
ATOM 543 C C . GLY A 1 73 ? 3.219 -12.810 -18.170 1.00 91.50 73 GLY A C 1
ATOM 544 O O . GLY A 1 73 ? 3.036 -14.000 -18.394 1.00 91.50 73 GLY A O 1
ATOM 545 N N . GLY A 1 74 ? 2.261 -12.013 -17.681 1.00 93.12 74 GLY A N 1
ATOM 546 C CA . GLY A 1 74 ? 0.882 -12.449 -17.424 1.00 93.12 74 GLY A CA 1
ATOM 547 C C . GLY A 1 74 ? 0.689 -13.322 -16.178 1.00 93.12 74 GLY A C 1
ATOM 548 O O . GLY A 1 74 ? -0.422 -13.775 -15.928 1.00 93.12 74 GLY A O 1
ATOM 549 N N . VAL A 1 75 ? 1.742 -13.557 -15.389 1.00 96.31 75 VAL A N 1
ATOM 550 C CA . VAL A 1 75 ? 1.680 -14.377 -14.171 1.00 96.31 75 VAL A CA 1
ATOM 551 C C . VAL A 1 75 ? 1.852 -13.498 -12.938 1.00 96.31 75 VAL A C 1
ATOM 553 O O . VAL A 1 75 ? 2.819 -12.737 -12.853 1.00 96.31 75 VAL A O 1
ATOM 556 N N . GLU A 1 76 ? 0.938 -13.633 -11.974 1.00 97.31 76 GLU A N 1
ATOM 557 C CA . GLU A 1 76 ? 1.054 -12.992 -10.662 1.00 97.31 76 GLU A CA 1
ATOM 558 C C . GLU A 1 76 ? 2.234 -13.592 -9.883 1.00 97.31 76 GLU A C 1
ATOM 560 O O . GLU A 1 76 ? 2.429 -14.807 -9.814 1.00 97.31 76 GLU A O 1
ATOM 565 N N . ARG A 1 77 ? 3.039 -12.721 -9.288 1.00 97.75 77 ARG A N 1
ATOM 566 C CA . ARG A 1 77 ? 4.219 -13.040 -8.495 1.00 97.75 77 ARG A CA 1
ATOM 567 C C . ARG A 1 77 ? 4.200 -12.243 -7.203 1.00 97.75 77 ARG A C 1
ATOM 569 O O . ARG A 1 77 ? 3.510 -11.234 -7.072 1.00 97.75 77 ARG A O 1
ATOM 576 N N . THR A 1 78 ? 5.010 -12.691 -6.253 1.00 97.19 78 THR A N 1
ATOM 577 C CA . THR A 1 78 ? 5.218 -11.993 -4.985 1.00 97.19 78 THR A CA 1
ATOM 578 C C . THR A 1 78 ? 6.691 -11.726 -4.746 1.00 97.19 78 THR A C 1
ATOM 580 O O . THR A 1 78 ? 7.536 -12.555 -5.092 1.00 97.19 78 THR A O 1
ATOM 583 N N . THR A 1 79 ? 7.004 -10.615 -4.094 1.00 95.81 79 THR A N 1
ATOM 584 C CA . THR A 1 79 ? 8.346 -10.351 -3.567 1.00 95.81 79 THR A CA 1
ATOM 585 C C . THR A 1 79 ? 8.695 -11.314 -2.426 1.00 95.81 79 THR A C 1
ATOM 587 O O . THR A 1 79 ? 7.837 -12.010 -1.865 1.00 95.81 79 THR A O 1
ATOM 590 N N . GLY A 1 80 ? 9.965 -11.323 -2.022 1.00 92.62 80 GLY A N 1
ATOM 591 C CA . GLY A 1 80 ? 10.348 -11.732 -0.673 1.00 92.62 80 GLY A CA 1
ATOM 592 C C . GLY A 1 80 ? 9.709 -10.831 0.394 1.00 92.62 80 GLY A C 1
ATOM 593 O O . GLY A 1 80 ? 9.191 -9.755 0.085 1.00 92.62 80 GLY A O 1
ATOM 594 N N . ARG A 1 81 ? 9.761 -11.267 1.658 1.00 88.25 81 ARG A N 1
ATOM 595 C CA . ARG A 1 81 ? 9.361 -10.442 2.810 1.00 88.25 81 ARG A CA 1
ATOM 596 C C . ARG A 1 81 ? 10.343 -9.271 2.915 1.00 88.25 81 ARG A C 1
ATOM 598 O O . ARG A 1 81 ? 11.549 -9.502 2.991 1.00 88.25 81 ARG A O 1
ATOM 605 N N . ALA A 1 82 ? 9.848 -8.039 2.867 1.00 87.06 82 ALA A N 1
ATOM 606 C CA . ALA A 1 82 ? 10.685 -6.844 2.900 1.00 87.06 82 ALA A CA 1
ATOM 607 C C . ALA A 1 82 ? 9.900 -5.618 3.383 1.00 87.06 82 ALA A C 1
ATOM 609 O O . ALA A 1 82 ? 8.671 -5.603 3.401 1.00 87.06 82 ALA A O 1
ATOM 610 N N . TRP A 1 83 ? 10.626 -4.555 3.730 1.00 86.00 83 TRP A N 1
ATOM 611 C CA . TRP A 1 83 ? 10.051 -3.213 3.823 1.00 86.00 83 TRP A CA 1
ATOM 612 C C . TRP A 1 83 ? 9.508 -2.753 2.467 1.00 86.00 83 TRP A C 1
ATOM 614 O O . TRP A 1 83 ? 9.974 -3.214 1.427 1.00 86.00 83 TRP A O 1
ATOM 624 N N . VAL A 1 84 ? 8.572 -1.799 2.469 1.00 89.31 84 VAL A N 1
ATOM 625 C CA . VAL A 1 84 ? 7.929 -1.269 1.249 1.00 89.31 84 VAL A CA 1
ATOM 626 C C . VAL A 1 84 ? 8.928 -0.852 0.164 1.00 89.31 84 VAL A C 1
ATOM 628 O O . VAL A 1 84 ? 8.739 -1.203 -0.995 1.00 89.31 84 VAL A O 1
ATOM 631 N N . HIS A 1 85 ? 10.043 -0.218 0.536 1.00 91.12 85 HIS A N 1
ATOM 632 C CA . HIS A 1 85 ? 11.123 0.119 -0.397 1.00 91.12 85 HIS A CA 1
ATOM 633 C C . HIS A 1 85 ? 11.772 -1.130 -1.004 1.00 91.12 85 HIS A C 1
ATOM 635 O O . HIS A 1 85 ? 11.930 -1.210 -2.212 1.00 91.12 85 HIS A O 1
ATOM 641 N N . GLY A 1 86 ? 12.061 -2.150 -0.192 1.00 91.50 86 GLY A N 1
ATOM 642 C CA . GLY A 1 86 ? 12.606 -3.415 -0.684 1.00 91.50 86 GLY A CA 1
ATOM 643 C C . GLY A 1 86 ? 11.612 -4.215 -1.532 1.00 91.50 86 GLY A C 1
ATOM 644 O O . GLY A 1 86 ? 12.032 -4.928 -2.439 1.00 91.50 86 GLY A O 1
ATOM 645 N N . MET A 1 87 ? 10.304 -4.098 -1.273 1.00 94.12 87 MET A N 1
ATOM 646 C CA . MET A 1 87 ? 9.266 -4.666 -2.140 1.00 94.12 87 MET A CA 1
ATOM 647 C C . MET A 1 87 ? 9.223 -3.937 -3.484 1.00 94.12 87 MET A C 1
ATOM 649 O O . MET A 1 87 ? 9.290 -4.589 -4.522 1.00 94.12 87 MET A O 1
ATOM 653 N N . ARG A 1 88 ? 9.188 -2.598 -3.470 1.00 94.88 88 ARG A N 1
ATOM 654 C CA . ARG A 1 88 ? 9.297 -1.767 -4.676 1.00 94.88 88 ARG A CA 1
ATOM 655 C C . ARG A 1 88 ? 10.529 -2.153 -5.491 1.00 94.88 88 ARG A C 1
ATOM 657 O O . ARG A 1 88 ? 10.401 -2.435 -6.675 1.00 94.88 88 ARG A O 1
ATOM 664 N N . ASP A 1 89 ? 11.699 -2.191 -4.861 1.00 94.31 89 ASP A N 1
ATOM 665 C CA . ASP A 1 89 ? 12.965 -2.425 -5.556 1.00 94.31 89 ASP A CA 1
ATOM 666 C C . ASP A 1 89 ? 13.009 -3.823 -6.182 1.00 94.31 89 ASP A C 1
ATOM 668 O O . ASP A 1 89 ? 13.411 -3.953 -7.331 1.00 94.31 89 ASP A O 1
ATOM 672 N N . GLN A 1 90 ? 12.497 -4.854 -5.498 1.00 95.31 90 GLN A N 1
ATOM 673 C CA . GLN A 1 90 ? 12.377 -6.201 -6.072 1.00 95.31 90 GLN A CA 1
ATOM 674 C C . GLN A 1 90 ? 11.429 -6.260 -7.274 1.00 95.31 90 GLN A C 1
ATOM 676 O O . GLN A 1 90 ? 11.724 -6.948 -8.252 1.00 95.31 90 GLN A O 1
ATOM 681 N N . ILE A 1 91 ? 10.282 -5.574 -7.204 1.00 96.75 91 ILE A N 1
ATOM 682 C CA . ILE A 1 91 ? 9.321 -5.543 -8.314 1.00 96.75 91 ILE A CA 1
ATOM 683 C C . ILE A 1 91 ? 9.943 -4.827 -9.511 1.00 96.75 91 ILE A C 1
ATOM 685 O O . ILE A 1 91 ? 9.890 -5.343 -10.625 1.00 96.75 91 ILE A O 1
ATOM 689 N N . LEU A 1 92 ? 10.566 -3.671 -9.284 1.00 96.69 92 LEU A N 1
ATOM 690 C CA . LEU A 1 92 ? 11.186 -2.893 -10.350 1.00 96.69 92 LEU A CA 1
ATOM 691 C C . LEU A 1 92 ? 12.426 -3.580 -10.916 1.00 96.69 92 LEU A C 1
ATOM 693 O O . LEU A 1 92 ? 12.617 -3.543 -12.124 1.00 96.69 92 LEU A O 1
ATOM 697 N N . ASP A 1 93 ? 13.221 -4.275 -10.103 1.00 95.75 93 ASP A N 1
ATOM 698 C CA . ASP A 1 93 ? 14.313 -5.110 -10.610 1.00 95.75 93 ASP A CA 1
ATOM 699 C C . ASP A 1 93 ? 13.776 -6.192 -11.559 1.00 95.75 93 ASP A C 1
ATOM 701 O O . ASP A 1 93 ? 14.261 -6.361 -12.680 1.00 95.75 93 ASP A O 1
ATOM 705 N N . ALA A 1 94 ? 12.702 -6.878 -11.157 1.00 95.19 94 ALA A N 1
ATOM 706 C CA . ALA A 1 94 ? 12.068 -7.896 -11.987 1.00 95.19 94 ALA A CA 1
ATOM 707 C C . ALA A 1 94 ? 11.442 -7.325 -13.274 1.00 95.19 94 ALA A C 1
ATOM 709 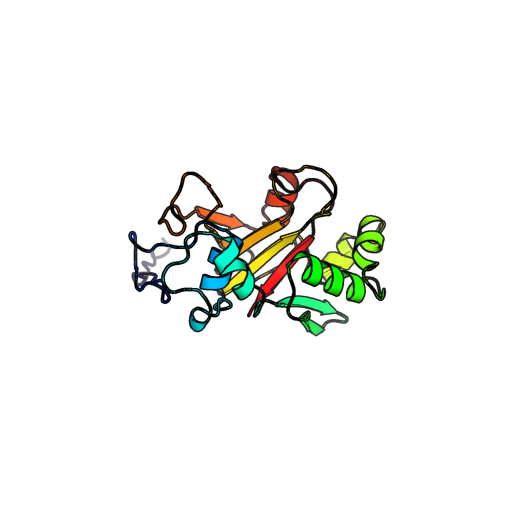O O . ALA A 1 94 ? 11.495 -7.984 -14.319 1.00 95.19 94 ALA A O 1
ATOM 710 N N . ALA A 1 95 ? 10.846 -6.133 -13.201 1.00 95.19 95 ALA A N 1
ATOM 711 C CA . ALA A 1 95 ? 10.197 -5.459 -14.323 1.00 95.19 95 ALA A CA 1
ATOM 712 C C . ALA A 1 95 ? 11.209 -4.912 -15.337 1.00 95.19 95 ALA A C 1
ATOM 714 O O . ALA A 1 95 ? 11.033 -5.088 -16.540 1.00 95.19 95 ALA A O 1
ATOM 715 N N . MET A 1 96 ? 12.293 -4.309 -14.846 1.00 94.44 96 MET A N 1
ATOM 716 C CA . MET A 1 96 ? 13.333 -3.688 -15.669 1.00 94.44 96 MET A CA 1
ATOM 717 C C . MET A 1 96 ? 14.402 -4.685 -16.134 1.00 94.44 96 MET A C 1
ATOM 719 O O . MET A 1 96 ? 15.267 -4.333 -16.930 1.00 94.44 96 MET A O 1
ATOM 723 N N . GLY A 1 97 ? 14.363 -5.929 -15.644 1.00 92.00 97 GLY A N 1
ATOM 724 C CA . GLY A 1 97 ? 15.376 -6.939 -15.951 1.00 92.00 97 GLY A CA 1
ATOM 725 C C . GLY A 1 97 ? 16.737 -6.634 -15.321 1.00 92.00 97 GLY A C 1
ATOM 726 O O . GLY A 1 97 ? 17.758 -7.102 -15.823 1.00 92.00 97 GLY A O 1
ATOM 727 N N . THR A 1 98 ? 16.762 -5.851 -14.242 1.00 89.38 98 THR A N 1
ATOM 728 C CA . THR A 1 98 ? 17.978 -5.523 -13.495 1.00 89.38 98 THR A CA 1
ATOM 729 C C . THR A 1 98 ? 18.180 -6.494 -12.334 1.00 89.38 98 THR A C 1
ATOM 731 O O . THR A 1 98 ? 17.252 -7.138 -11.848 1.00 89.38 98 THR A O 1
ATOM 734 N N . SER A 1 99 ? 19.421 -6.604 -11.870 1.00 73.94 99 SER A N 1
ATOM 735 C CA . SER A 1 99 ? 19.780 -7.327 -10.649 1.00 73.94 99 SER A CA 1
ATOM 736 C C . SER A 1 99 ? 20.507 -6.379 -9.696 1.00 73.94 99 SER A C 1
ATOM 738 O O . SER A 1 99 ? 21.367 -5.630 -10.152 1.00 73.94 99 SER A O 1
ATOM 740 N N . ALA A 1 100 ? 20.210 -6.463 -8.394 1.00 69.06 100 ALA A N 1
ATOM 741 C CA . ALA A 1 100 ? 20.871 -5.736 -7.299 1.00 69.06 100 ALA A CA 1
ATOM 742 C C . ALA A 1 100 ? 20.487 -4.249 -7.105 1.00 69.06 100 ALA A C 1
ATOM 744 O O . ALA A 1 100 ? 21.347 -3.423 -6.806 1.00 69.06 100 ALA A O 1
ATOM 745 N N . GLY A 1 101 ? 19.199 -3.901 -7.203 1.00 77.50 101 GLY A N 1
ATOM 746 C CA . GLY A 1 101 ? 18.678 -2.605 -6.741 1.00 77.50 101 GLY A CA 1
ATOM 747 C C . GLY A 1 101 ? 18.764 -1.461 -7.755 1.00 77.50 101 GLY A C 1
ATOM 748 O O . GLY A 1 101 ? 18.541 -0.304 -7.399 1.00 77.50 101 GLY A O 1
ATOM 749 N N . GLY A 1 102 ? 19.067 -1.761 -9.021 1.00 88.19 102 GLY A N 1
ATOM 750 C CA . GLY A 1 102 ? 19.088 -0.776 -10.110 1.00 88.19 102 GLY A CA 1
ATOM 751 C C . GLY A 1 102 ? 17.703 -0.430 -10.668 1.00 88.19 102 GLY A C 1
ATOM 752 O O . GLY A 1 102 ? 17.550 0.593 -11.339 1.00 88.19 102 GLY A O 1
ATOM 753 N N . GLY A 1 103 ? 16.687 -1.248 -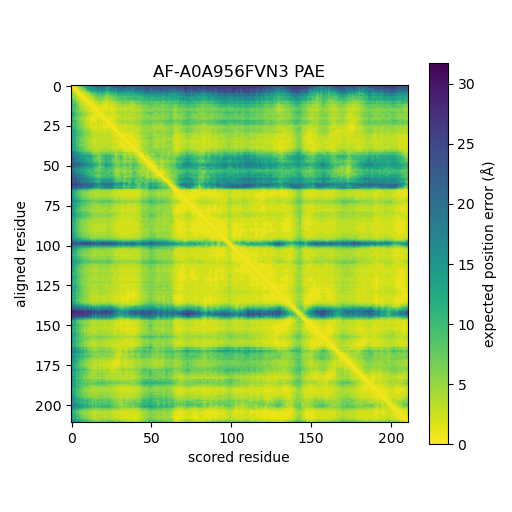10.378 1.00 93.50 103 GLY A N 1
ATOM 754 C CA . GLY A 1 103 ? 15.371 -1.177 -11.006 1.00 93.50 103 GLY A CA 1
ATOM 755 C C . GLY A 1 103 ? 14.654 0.144 -10.772 1.00 93.50 103 GLY A C 1
ATOM 756 O O . GLY A 1 103 ? 14.051 0.679 -11.697 1.00 93.50 103 GLY A O 1
ATOM 757 N N . PHE A 1 104 ? 14.765 0.732 -9.578 1.00 93.19 104 PHE A N 1
ATOM 758 C CA . PHE A 1 104 ? 14.120 2.017 -9.304 1.00 93.19 104 PHE A CA 1
ATOM 759 C C . PHE A 1 104 ? 14.764 3.177 -10.073 1.00 93.19 104 PHE A C 1
ATOM 761 O O . PHE A 1 104 ? 14.058 4.024 -10.615 1.00 93.19 104 PHE A O 1
ATOM 768 N N . ALA A 1 105 ? 16.095 3.199 -10.188 1.00 92.44 105 ALA A N 1
ATOM 769 C CA . ALA A 1 105 ? 16.786 4.196 -11.003 1.00 92.44 105 ALA A CA 1
ATOM 770 C C . ALA A 1 105 ? 16.443 4.039 -12.494 1.00 92.44 105 ALA A C 1
ATOM 772 O O . ALA A 1 105 ? 16.139 5.031 -13.156 1.00 92.44 105 ALA A O 1
ATOM 773 N N . ALA A 1 106 ? 16.422 2.799 -12.995 1.00 94.25 106 ALA A N 1
ATOM 774 C CA . ALA A 1 106 ? 16.024 2.495 -14.366 1.00 94.25 106 ALA A CA 1
ATOM 775 C C . ALA A 1 106 ? 14.568 2.903 -14.640 1.00 94.25 106 ALA A C 1
ATOM 777 O O . ALA A 1 106 ? 14.292 3.543 -15.648 1.00 94.25 106 ALA A O 1
ATOM 778 N N . TYR A 1 107 ? 13.651 2.602 -13.718 1.00 95.00 107 TYR A N 1
ATOM 779 C CA . TYR A 1 107 ? 12.250 3.005 -13.808 1.00 95.00 107 TYR A CA 1
ATOM 780 C C . TYR A 1 107 ? 12.091 4.530 -13.826 1.00 95.00 107 TYR A C 1
ATOM 782 O O . TYR A 1 107 ? 11.374 5.051 -14.675 1.00 95.00 107 TYR A O 1
ATOM 790 N N . LYS A 1 108 ? 12.802 5.276 -12.966 1.00 92.69 108 LYS A N 1
ATOM 791 C CA . LYS A 1 108 ? 12.770 6.751 -12.984 1.00 92.69 108 LYS A CA 1
ATOM 792 C C . LYS A 1 108 ? 13.188 7.328 -14.341 1.00 92.69 108 LYS A C 1
ATOM 794 O O . LYS A 1 108 ? 12.584 8.304 -14.780 1.00 92.69 108 LYS A O 1
ATOM 799 N N . ALA A 1 109 ? 14.182 6.714 -14.985 1.00 93.75 109 ALA A N 1
ATOM 800 C CA . ALA A 1 109 ? 14.692 7.106 -16.297 1.00 93.75 109 ALA A CA 1
ATOM 801 C C . ALA A 1 109 ? 13.866 6.568 -17.484 1.00 93.75 109 ALA A C 1
ATOM 803 O O . ALA A 1 109 ? 14.102 6.982 -18.619 1.00 93.75 109 ALA A O 1
ATOM 804 N N . ALA A 1 110 ? 12.925 5.651 -17.247 1.00 94.88 110 ALA A N 1
ATOM 805 C CA . ALA A 1 110 ? 12.123 5.047 -18.301 1.00 94.88 110 ALA A CA 1
ATOM 806 C C . ALA A 1 110 ? 11.179 6.077 -18.937 1.00 94.88 110 ALA A C 1
ATOM 808 O O . ALA A 1 110 ? 10.537 6.874 -18.248 1.00 94.88 110 ALA A O 1
ATOM 809 N N . THR A 1 111 ? 11.067 6.034 -20.263 1.00 95.62 111 THR A N 1
ATOM 810 C CA . THR A 1 111 ? 10.129 6.864 -21.034 1.00 95.62 111 THR A CA 1
ATOM 811 C C . THR A 1 111 ? 8.768 6.190 -21.221 1.00 95.62 111 THR A C 1
ATOM 813 O O . THR A 1 111 ? 7.804 6.854 -21.587 1.00 95.62 111 THR A O 1
ATOM 816 N N . ASP A 1 112 ? 8.666 4.891 -20.933 1.00 94.94 112 ASP A N 1
ATOM 817 C CA . ASP A 1 112 ? 7.488 4.042 -21.128 1.00 94.94 112 ASP A CA 1
ATOM 818 C C . ASP A 1 112 ? 6.884 3.540 -19.801 1.00 94.94 112 ASP A C 1
ATOM 820 O O . ASP A 1 112 ? 6.377 2.420 -19.714 1.00 94.94 112 ASP A O 1
ATOM 824 N N . LYS A 1 113 ? 6.907 4.390 -18.763 1.00 95.00 113 LYS A N 1
ATOM 825 C CA . LYS A 1 113 ? 6.418 4.076 -17.406 1.00 95.00 113 LYS A CA 1
ATOM 826 C C . LYS A 1 113 ? 5.005 3.476 -17.379 1.00 95.00 113 LYS A C 1
ATOM 828 O O . LYS A 1 113 ? 4.824 2.451 -16.733 1.00 95.00 113 LYS A O 1
ATOM 833 N N . ASP A 1 114 ? 4.045 4.017 -18.138 1.00 95.25 114 ASP A N 1
ATOM 834 C CA . ASP A 1 114 ? 2.665 3.483 -18.185 1.00 95.25 114 ASP A CA 1
ATOM 835 C C . ASP A 1 114 ? 2.621 2.000 -18.575 1.00 95.25 114 ASP A C 1
ATOM 837 O O . ASP A 1 114 ? 1.914 1.203 -17.960 1.00 95.25 114 ASP A O 1
ATOM 841 N N . ARG A 1 115 ? 3.420 1.605 -19.576 1.00 96.38 115 ARG A N 1
ATOM 842 C CA . ARG A 1 115 ? 3.490 0.212 -20.028 1.00 96.38 115 ARG A CA 1
ATOM 843 C C . ARG A 1 115 ? 4.013 -0.681 -18.907 1.00 96.38 115 ARG A C 1
ATOM 845 O O . ARG A 1 115 ? 3.405 -1.709 -18.617 1.00 96.38 115 ARG A O 1
ATOM 852 N N . ILE A 1 116 ? 5.108 -0.271 -18.264 1.00 96.81 116 ILE A N 1
ATOM 853 C CA . ILE A 1 116 ? 5.707 -0.995 -17.136 1.00 96.81 116 ILE A CA 1
ATOM 854 C C . ILE A 1 116 ? 4.684 -1.137 -16.005 1.00 96.81 116 ILE A C 1
ATOM 856 O O . ILE A 1 116 ? 4.476 -2.236 -15.495 1.00 96.81 116 ILE A O 1
ATOM 860 N N . GLU A 1 117 ? 4.016 -0.049 -15.632 1.00 96.94 117 GLU A N 1
ATOM 861 C CA . GLU A 1 117 ? 3.050 -0.013 -14.534 1.00 96.94 117 GLU A CA 1
ATOM 862 C C . GLU A 1 117 ? 1.826 -0.882 -14.813 1.00 96.94 117 GLU A C 1
ATOM 864 O O . GLU A 1 117 ? 1.404 -1.644 -13.943 1.00 96.94 117 GLU A O 1
ATOM 869 N N . ARG A 1 118 ? 1.304 -0.850 -16.041 1.00 96.19 118 ARG A N 1
ATOM 870 C CA . ARG A 1 118 ? 0.180 -1.687 -16.470 1.00 96.19 118 ARG A CA 1
ATOM 871 C C . ARG A 1 118 ? 0.540 -3.169 -16.484 1.00 96.19 118 ARG A C 1
ATOM 873 O O . ARG A 1 118 ? -0.242 -3.991 -16.016 1.00 96.19 118 ARG A O 1
ATOM 880 N N . GLU A 1 119 ? 1.712 -3.521 -17.012 1.00 96.44 119 GLU A N 1
ATOM 881 C CA . GLU A 1 119 ? 2.178 -4.913 -17.080 1.00 96.44 119 GLU A CA 1
ATOM 882 C C . GLU A 1 119 ? 2.473 -5.503 -15.699 1.00 96.44 119 GLU A C 1
ATOM 884 O O . GLU A 1 119 ? 2.347 -6.713 -15.508 1.00 96.44 119 GLU A O 1
ATOM 889 N N . THR A 1 120 ? 2.864 -4.656 -14.745 1.00 97.81 120 THR A N 1
ATOM 890 C CA . THR A 1 120 ? 3.239 -5.069 -13.388 1.00 97.81 120 THR A CA 1
ATOM 891 C C . THR A 1 120 ? 2.121 -4.910 -12.364 1.00 97.81 120 THR A C 1
ATOM 893 O O . THR A 1 120 ? 2.169 -5.579 -11.332 1.00 97.81 120 THR A O 1
ATOM 896 N N . GLY A 1 121 ? 1.099 -4.099 -12.641 1.00 96.88 121 GLY A N 1
ATOM 897 C CA . GLY A 1 121 ? 0.052 -3.752 -11.678 1.00 96.88 121 GLY A CA 1
ATOM 898 C C . GLY A 1 121 ? 0.523 -2.753 -10.616 1.00 96.88 121 GLY A C 1
ATOM 899 O O . GLY A 1 121 ? 0.137 -2.870 -9.453 1.00 96.88 121 GLY A O 1
ATOM 900 N N . LEU A 1 122 ? 1.393 -1.813 -10.993 1.00 97.31 122 LEU A N 1
ATOM 901 C CA . LEU A 1 122 ? 1.891 -0.738 -10.129 1.00 97.31 122 LEU A CA 1
ATOM 902 C C . LEU A 1 122 ? 1.056 0.542 -10.273 1.00 97.31 122 LEU A C 1
ATOM 904 O O . LEU A 1 122 ? 0.293 0.706 -11.222 1.00 97.31 122 LEU A O 1
ATOM 908 N N . ASN A 1 123 ? 1.245 1.478 -9.342 1.00 96.31 123 ASN A N 1
ATOM 909 C CA . ASN A 1 123 ? 0.692 2.834 -9.398 1.00 96.31 123 ASN A CA 1
ATOM 910 C C . ASN A 1 123 ? -0.833 2.845 -9.540 1.00 96.31 123 ASN A C 1
ATOM 912 O O . ASN A 1 123 ? -1.521 2.247 -8.712 1.00 96.31 123 ASN A O 1
ATOM 916 N N . GLU A 1 124 ? -1.380 3.522 -10.549 1.00 95.12 124 GLU A N 1
ATOM 917 C CA . GLU A 1 124 ? -2.829 3.576 -10.774 1.00 95.12 124 GLU A CA 1
ATOM 918 C C . GLU A 1 124 ? -3.440 2.214 -11.145 1.00 95.12 124 GLU A C 1
ATOM 920 O O . GLU A 1 124 ? -4.650 2.025 -11.013 1.00 95.12 124 GLU A O 1
ATOM 925 N N . TYR A 1 125 ? -2.605 1.249 -11.546 1.00 95.44 125 TYR A N 1
ATOM 926 C CA . TYR A 1 125 ? -2.996 -0.128 -11.848 1.00 95.44 125 TYR A CA 1
ATOM 927 C C . TYR A 1 125 ? -2.925 -1.058 -10.633 1.00 95.44 125 TYR A C 1
ATOM 929 O O . TYR A 1 125 ? -3.331 -2.219 -10.726 1.00 95.44 125 TYR A O 1
ATOM 937 N N . ALA A 1 126 ? -2.450 -0.573 -9.480 1.00 96.50 126 ALA A N 1
ATOM 938 C CA . ALA A 1 126 ? -2.512 -1.337 -8.244 1.00 96.50 126 ALA A CA 1
ATOM 939 C C . ALA A 1 126 ? -3.979 -1.545 -7.827 1.00 96.50 126 ALA A C 1
ATOM 941 O O . ALA A 1 126 ? -4.740 -0.599 -7.609 1.00 96.50 126 ALA A O 1
ATOM 942 N N . ALA A 1 127 ? -4.376 -2.810 -7.689 1.00 95.44 127 ALA A N 1
ATOM 943 C CA . ALA A 1 127 ? -5.750 -3.203 -7.379 1.00 95.44 127 ALA A CA 1
ATOM 944 C C . ALA A 1 127 ? -5.812 -4.214 -6.215 1.00 95.44 127 ALA A C 1
ATOM 946 O O . ALA A 1 127 ? -6.181 -5.369 -6.434 1.00 95.44 127 ALA A O 1
ATOM 947 N N . PRO A 1 128 ? -5.427 -3.821 -4.985 1.00 97.12 128 PRO A N 1
ATOM 948 C CA . PRO A 1 128 ? -5.647 -4.637 -3.797 1.00 97.12 128 PRO A CA 1
ATOM 949 C C . PRO A 1 128 ? -7.130 -4.984 -3.613 1.00 97.12 128 PRO A C 1
ATOM 951 O O . PRO A 1 128 ? -8.022 -4.149 -3.799 1.00 97.12 128 PRO A O 1
ATOM 954 N N . GLY A 1 129 ? -7.377 -6.241 -3.255 1.00 96.88 129 GLY A N 1
ATOM 955 C CA . GLY A 1 129 ? -8.673 -6.745 -2.817 1.00 96.88 129 GLY A CA 1
ATOM 956 C C . GLY A 1 129 ? -8.932 -6.481 -1.333 1.00 96.88 129 GLY A C 1
ATOM 957 O O . GLY A 1 129 ? -8.096 -5.934 -0.619 1.00 96.88 129 GLY A O 1
ATOM 958 N N . VAL A 1 130 ? -10.106 -6.893 -0.851 1.00 95.69 130 VAL A N 1
ATOM 959 C CA . VAL A 1 130 ? -10.439 -6.816 0.581 1.00 95.69 130 VAL A CA 1
ATOM 960 C C . VAL A 1 130 ? -9.456 -7.665 1.391 1.00 95.69 130 VAL A C 1
ATOM 962 O O . VAL A 1 130 ? -9.241 -8.832 1.069 1.00 95.69 130 VAL A O 1
ATOM 965 N N . GLY A 1 131 ? -8.879 -7.077 2.442 1.00 93.38 131 GLY A N 1
ATOM 966 C CA . GLY A 1 131 ? -7.846 -7.713 3.267 1.00 93.38 131 GLY A CA 1
ATOM 967 C C . GLY A 1 131 ? -6.423 -7.570 2.717 1.00 93.38 131 GLY A C 1
ATOM 968 O O . GLY A 1 131 ? -5.491 -8.101 3.311 1.00 93.38 131 GLY A O 1
ATOM 969 N N . GLU A 1 132 ? -6.237 -6.850 1.612 1.00 96.56 132 GLU A N 1
ATOM 970 C CA . GLU A 1 132 ? -4.933 -6.443 1.079 1.00 96.56 132 GLU A CA 1
ATOM 971 C C . GLU A 1 132 ? -4.725 -4.936 1.284 1.00 96.56 132 GLU A C 1
ATOM 973 O O . GLU A 1 132 ? -5.634 -4.219 1.706 1.00 96.56 132 GLU A O 1
ATOM 978 N N . ALA A 1 133 ? -3.532 -4.425 0.986 1.00 96.12 133 ALA A N 1
ATOM 979 C CA . ALA A 1 133 ? -3.219 -3.011 1.149 1.00 96.12 133 ALA A CA 1
ATOM 980 C C . ALA A 1 133 ? -2.580 -2.388 -0.089 1.00 96.12 133 ALA A C 1
ATOM 982 O O . ALA A 1 133 ? -1.870 -3.037 -0.860 1.00 96.12 133 ALA A O 1
ATOM 983 N N . TYR A 1 134 ? -2.796 -1.085 -0.228 1.00 96.88 134 TYR A N 1
ATOM 984 C CA . TYR A 1 134 ? -1.879 -0.212 -0.934 1.00 96.88 134 TYR A CA 1
ATOM 985 C C . TYR A 1 134 ? -0.677 0.065 -0.037 1.00 96.88 134 TYR A C 1
ATOM 987 O O . TYR A 1 134 ? -0.836 0.379 1.143 1.00 96.88 134 TYR A O 1
ATOM 995 N N . ALA A 1 135 ? 0.519 0.022 -0.611 1.00 94.81 135 ALA A N 1
AT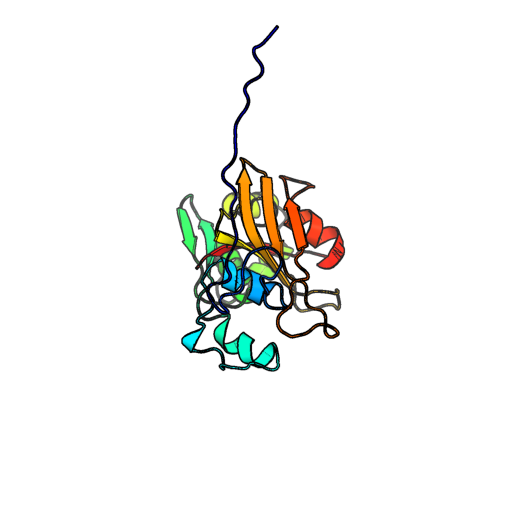OM 996 C CA . ALA A 1 135 ? 1.679 0.677 -0.030 1.00 94.81 135 ALA A CA 1
ATOM 997 C C . ALA A 1 135 ? 2.322 1.559 -1.091 1.00 94.81 135 ALA A C 1
ATOM 999 O O . ALA A 1 135 ? 2.441 1.153 -2.241 1.00 94.81 135 ALA A O 1
ATOM 1000 N N . ILE A 1 136 ? 2.721 2.770 -0.735 1.00 94.00 136 ILE A N 1
ATOM 1001 C CA . ILE A 1 136 ? 3.411 3.686 -1.642 1.00 94.00 136 ILE A CA 1
ATOM 1002 C C . ILE A 1 136 ? 4.771 4.022 -1.063 1.00 94.00 136 ILE A C 1
ATOM 1004 O O . ILE A 1 136 ? 4.887 4.239 0.140 1.00 94.00 136 ILE A O 1
ATOM 1008 N N . ALA A 1 137 ? 5.800 4.037 -1.903 1.00 92.12 137 ALA A N 1
ATOM 1009 C CA . ALA A 1 137 ? 7.152 4.395 -1.500 1.00 92.12 137 ALA A CA 1
ATOM 1010 C C . ALA A 1 137 ? 7.844 5.223 -2.574 1.00 92.12 137 ALA A C 1
ATOM 1012 O O . ALA A 1 137 ? 7.789 4.896 -3.760 1.00 92.12 137 ALA A O 1
ATOM 1013 N N . ARG A 1 138 ? 8.548 6.265 -2.146 1.00 88.38 138 ARG A N 1
ATOM 1014 C CA . ARG A 1 138 ? 9.354 7.132 -3.013 1.00 88.38 138 ARG A CA 1
ATOM 1015 C C . ARG A 1 138 ? 10.839 6.962 -2.721 1.00 88.38 138 ARG A C 1
ATOM 1017 O O . ARG A 1 138 ? 11.248 6.128 -1.915 1.00 88.38 138 ARG A O 1
ATOM 1024 N N . ASP A 1 139 ? 11.668 7.735 -3.406 1.00 82.94 139 ASP A N 1
ATOM 1025 C CA . ASP A 1 139 ? 13.080 7.829 -3.056 1.00 82.94 139 ASP A CA 1
ATOM 1026 C C . ASP A 1 139 ? 13.252 8.309 -1.602 1.00 82.94 139 ASP A C 1
ATOM 1028 O O . ASP A 1 139 ? 12.567 9.230 -1.157 1.00 82.94 139 ASP A O 1
ATOM 1032 N N . MET A 1 140 ? 14.181 7.691 -0.871 1.00 73.31 140 MET A N 1
ATOM 1033 C CA . MET A 1 140 ? 14.541 8.107 0.490 1.00 73.31 140 MET A CA 1
ATOM 1034 C C . MET A 1 140 ? 15.254 9.470 0.498 1.00 73.31 140 MET A C 1
ATOM 1036 O O . MET A 1 140 ? 15.408 10.078 1.556 1.00 73.31 140 MET A O 1
ATOM 1040 N N . SER A 1 141 ? 15.701 9.950 -0.667 1.00 67.38 141 SER A N 1
ATOM 1041 C CA . SER A 1 141 ? 16.314 11.264 -0.839 1.00 67.38 141 SER A CA 1
ATOM 1042 C C . SER A 1 141 ? 15.277 12.389 -1.058 1.00 67.38 141 SER A C 1
ATOM 1044 O O . SER A 1 141 ? 14.317 12.276 -1.826 1.00 67.38 141 SER A O 1
ATOM 1046 N N . GLY A 1 142 ? 15.480 13.518 -0.367 1.00 56.78 142 GLY A N 1
ATOM 1047 C CA . GLY A 1 142 ? 14.663 14.738 -0.474 1.00 56.78 142 GLY A CA 1
ATOM 1048 C C . GLY A 1 142 ? 13.505 14.797 0.530 1.00 56.78 142 GLY A C 1
ATOM 1049 O O . GLY A 1 142 ? 12.712 13.869 0.626 1.00 56.78 142 GLY A O 1
ATOM 1050 N N . GLY A 1 143 ? 13.399 15.888 1.290 1.00 53.94 143 GLY A N 1
ATOM 1051 C CA . GLY A 1 143 ? 12.527 16.029 2.468 1.00 53.94 143 GLY A CA 1
ATOM 1052 C C . GLY A 1 143 ? 11.028 16.253 2.218 1.00 53.94 143 GLY A C 1
ATOM 1053 O O . GLY A 1 143 ? 10.473 17.192 2.778 1.00 53.94 143 GLY A O 1
ATOM 1054 N N . ALA A 1 144 ? 10.357 15.424 1.408 1.00 57.84 144 ALA A N 1
ATOM 1055 C CA . ALA A 1 144 ? 8.886 15.397 1.418 1.00 57.84 144 ALA A CA 1
ATOM 1056 C C . ALA A 1 144 ? 8.361 14.797 2.736 1.00 57.84 144 ALA A C 1
ATOM 1058 O O . ALA A 1 144 ? 9.061 14.022 3.388 1.00 57.84 144 ALA A O 1
ATOM 1059 N N . HIS A 1 145 ? 7.121 15.139 3.102 1.00 62.81 145 HIS A N 1
ATOM 1060 C CA . HIS A 1 145 ? 6.523 14.817 4.403 1.00 62.81 145 HIS A CA 1
ATOM 1061 C C . HIS A 1 145 ? 6.477 13.312 4.724 1.00 62.81 145 HIS A C 1
ATOM 1063 O O . HIS A 1 145 ? 6.640 12.954 5.887 1.00 62.81 145 HIS A O 1
ATOM 1069 N N . TYR A 1 146 ? 6.323 12.438 3.717 1.00 70.81 146 TYR A N 1
ATOM 1070 C CA . TYR A 1 146 ? 6.323 10.981 3.896 1.00 70.81 146 TYR A CA 1
ATOM 1071 C C . TYR A 1 146 ? 7.113 10.272 2.785 1.00 70.81 146 TYR A C 1
ATOM 1073 O O . TYR A 1 146 ? 6.846 10.443 1.595 1.00 70.81 146 TYR A O 1
ATOM 1081 N N . ASN A 1 147 ? 8.095 9.452 3.166 1.00 83.56 147 ASN A N 1
ATOM 1082 C CA . ASN A 1 147 ? 8.851 8.583 2.253 1.00 83.56 147 ASN A CA 1
ATOM 1083 C C . ASN A 1 147 ? 8.098 7.285 1.908 1.00 83.56 147 ASN A C 1
ATOM 1085 O O . ASN A 1 147 ? 8.403 6.643 0.901 1.00 83.56 147 ASN A O 1
ATOM 1089 N N . TYR A 1 148 ? 7.095 6.922 2.708 1.00 88.50 148 TYR A N 1
ATOM 1090 C CA . TYR A 1 148 ? 6.162 5.841 2.423 1.00 88.50 148 TYR A CA 1
ATOM 1091 C C . TYR A 1 148 ? 4.810 6.050 3.112 1.00 88.50 148 TYR A C 1
ATOM 1093 O O . TYR A 1 148 ? 4.718 6.806 4.075 1.00 88.50 148 TYR A O 1
ATOM 1101 N N . HIS A 1 149 ? 3.775 5.353 2.640 1.00 91.00 149 HIS A N 1
ATOM 1102 C CA . HIS A 1 149 ? 2.455 5.296 3.281 1.00 91.00 149 HIS A CA 1
ATOM 1103 C C . HIS A 1 149 ? 1.747 3.969 2.981 1.00 91.00 149 HIS A C 1
ATOM 1105 O O . HIS A 1 149 ? 2.123 3.265 2.040 1.00 91.00 149 HIS A O 1
ATOM 1111 N N . TRP A 1 150 ? 0.727 3.639 3.771 1.00 92.44 150 TRP A N 1
ATOM 1112 C CA . TRP A 1 150 ? -0.050 2.405 3.675 1.00 92.44 150 TRP A CA 1
ATOM 1113 C C . TRP A 1 150 ? -1.547 2.674 3.830 1.00 92.44 150 TRP A C 1
ATOM 1115 O O . TRP A 1 150 ? -1.941 3.492 4.655 1.00 92.44 150 TRP A O 1
ATOM 1125 N N . GLY A 1 151 ? -2.373 1.926 3.099 1.00 92.75 151 GLY A N 1
ATOM 1126 C CA . GLY A 1 151 ? -3.827 1.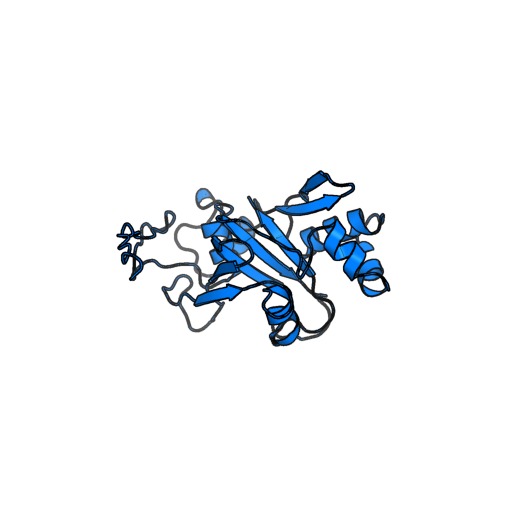947 3.258 1.00 92.75 151 GLY A CA 1
ATOM 1127 C C . GLY A 1 151 ? -4.439 0.583 2.973 1.00 92.75 151 GLY A C 1
ATOM 1128 O O . GLY A 1 151 ? -4.343 0.082 1.851 1.00 92.75 151 GLY A O 1
ATOM 1129 N N . ALA A 1 152 ? -5.054 -0.037 3.982 1.00 94.56 152 ALA A N 1
ATOM 1130 C CA . ALA A 1 152 ? -5.645 -1.365 3.841 1.00 94.56 152 ALA A CA 1
ATOM 1131 C C . ALA A 1 152 ? -7.077 -1.294 3.323 1.00 94.56 152 ALA A C 1
ATOM 1133 O O . ALA A 1 152 ? -7.904 -0.555 3.852 1.00 94.56 152 ALA A O 1
ATOM 1134 N N . VAL A 1 153 ? -7.378 -2.095 2.305 1.00 96.69 153 VAL A N 1
ATOM 1135 C CA . VAL A 1 153 ? -8.691 -2.156 1.668 1.00 96.69 153 VAL A CA 1
ATOM 1136 C C . VAL A 1 153 ? -9.628 -3.019 2.502 1.00 96.69 153 VAL A C 1
ATOM 1138 O O . VAL A 1 153 ? -9.399 -4.211 2.706 1.00 96.69 153 VAL A O 1
ATOM 1141 N N . ILE A 1 154 ? -10.727 -2.413 2.939 1.00 93.88 154 ILE A N 1
ATOM 1142 C CA . ILE A 1 154 ? -11.770 -3.080 3.729 1.00 93.88 154 ILE A CA 1
ATOM 1143 C C . ILE A 1 154 ? -13.068 -3.287 2.943 1.00 93.88 154 ILE A C 1
ATOM 1145 O O . ILE A 1 154 ? -13.881 -4.132 3.306 1.00 93.88 154 ILE A O 1
ATOM 1149 N N . ILE A 1 155 ? -13.266 -2.533 1.859 1.00 94.00 155 ILE A N 1
ATOM 1150 C CA . ILE A 1 155 ? -14.414 -2.654 0.957 1.00 94.00 155 ILE A CA 1
ATOM 1151 C C . ILE A 1 155 ? -13.907 -2.463 -0.470 1.00 94.00 155 ILE A C 1
ATOM 1153 O O . ILE A 1 155 ? -13.136 -1.541 -0.735 1.00 94.00 155 ILE A O 1
ATOM 1157 N N . ALA A 1 156 ? -14.364 -3.311 -1.390 1.00 95.19 156 ALA A N 1
ATOM 1158 C CA . ALA A 1 156 ? -14.109 -3.161 -2.815 1.00 95.19 156 ALA A CA 1
ATOM 1159 C C . ALA A 1 156 ? -15.399 -3.382 -3.614 1.00 95.19 156 ALA A C 1
ATOM 1161 O O . ALA A 1 156 ? -16.150 -4.320 -3.342 1.00 95.19 156 ALA A O 1
ATOM 1162 N N . SER A 1 157 ? -15.644 -2.531 -4.609 1.00 93.50 157 SER A N 1
ATOM 1163 C CA . SER A 1 157 ? -16.754 -2.662 -5.556 1.00 93.50 157 SER A CA 1
ATOM 1164 C C . SER A 1 157 ? -16.285 -2.235 -6.940 1.00 93.50 157 SER A C 1
ATOM 1166 O O . SER A 1 157 ? -16.045 -1.056 -7.183 1.00 93.50 157 SER A O 1
ATOM 1168 N N . GLY A 1 158 ? -16.132 -3.190 -7.859 1.00 92.50 158 GLY A N 1
ATOM 1169 C CA . GLY A 1 158 ? -15.560 -2.910 -9.176 1.00 92.50 158 GLY A CA 1
ATOM 1170 C C . GLY A 1 158 ? -14.173 -2.271 -9.053 1.00 92.50 158 GLY A C 1
ATOM 1171 O O . GLY A 1 158 ? -13.242 -2.905 -8.550 1.00 92.50 158 GLY A O 1
ATOM 1172 N N . SER A 1 159 ? -14.051 -1.018 -9.503 1.00 92.25 159 SER A N 1
ATOM 1173 C CA . SER A 1 159 ? -12.806 -0.246 -9.430 1.00 92.25 159 SER A CA 1
ATOM 1174 C C . SER A 1 159 ? -12.676 0.652 -8.190 1.00 92.25 159 SER A C 1
ATOM 1176 O O . SER A 1 159 ? -11.645 1.307 -8.024 1.00 92.25 159 SER A O 1
ATOM 1178 N N . ASP A 1 160 ? -13.668 0.659 -7.305 1.00 94.94 160 ASP A N 1
ATOM 1179 C CA . ASP A 1 160 ? -13.654 1.479 -6.098 1.00 94.94 160 ASP A CA 1
ATOM 1180 C C . ASP A 1 160 ? -13.145 0.675 -4.904 1.00 94.94 160 ASP A C 1
ATOM 1182 O O . ASP A 1 160 ? -13.523 -0.484 -4.701 1.00 94.94 160 ASP A O 1
ATOM 1186 N N . ARG A 1 161 ? -12.265 1.293 -4.114 1.00 97.00 161 ARG A N 1
ATOM 1187 C CA . ARG A 1 161 ? -11.664 0.716 -2.911 1.00 97.00 161 ARG A CA 1
ATOM 1188 C C . ARG A 1 161 ? -11.822 1.691 -1.760 1.00 97.00 161 ARG A C 1
ATOM 1190 O O . ARG A 1 161 ? -11.351 2.824 -1.836 1.00 97.00 161 ARG A O 1
ATOM 1197 N N . THR A 1 162 ? -12.455 1.250 -0.680 1.00 95.62 162 THR A N 1
ATOM 1198 C CA . THR A 1 162 ? -12.427 1.973 0.593 1.00 95.62 162 THR A CA 1
ATOM 1199 C C . THR A 1 162 ? -11.290 1.428 1.429 1.00 95.62 162 THR A C 1
ATOM 1201 O O . THR A 1 162 ? -11.265 0.234 1.747 1.00 95.62 162 THR A O 1
ATOM 1204 N N . VAL A 1 163 ? -10.368 2.311 1.791 1.00 94.31 163 VAL A N 1
ATOM 1205 C CA . VAL A 1 163 ? -9.302 1.999 2.730 1.00 94.31 163 VAL A CA 1
ATOM 1206 C C . VAL A 1 163 ? -9.681 2.433 4.136 1.00 94.31 163 VAL A C 1
ATOM 1208 O O . VAL A 1 163 ? -10.380 3.433 4.323 1.00 94.31 163 VAL A O 1
ATOM 1211 N N . LEU A 1 164 ? -9.196 1.678 5.112 1.00 91.81 164 LEU A N 1
ATOM 1212 C CA . LEU A 1 164 ? -9.182 2.054 6.513 1.00 91.81 164 LEU A CA 1
ATOM 1213 C C . LEU A 1 164 ? -7.738 2.354 6.911 1.00 91.81 164 LEU A C 1
ATOM 1215 O O . LEU A 1 164 ? -6.847 1.521 6.738 1.00 91.81 164 LEU A O 1
ATOM 1219 N N . GLU A 1 165 ? -7.524 3.559 7.425 1.00 86.75 165 GLU A N 1
ATOM 1220 C CA . GLU A 1 165 ? -6.219 4.070 7.818 1.00 86.75 165 GLU A CA 1
ATOM 1221 C C . GLU A 1 165 ? -6.269 4.635 9.234 1.00 86.75 165 GLU A C 1
ATOM 1223 O O . GLU A 1 165 ? -7.302 5.112 9.711 1.00 86.75 165 GLU A O 1
ATOM 1228 N N . ASN A 1 166 ? -5.119 4.604 9.895 1.00 86.88 166 ASN A N 1
ATOM 1229 C CA . ASN A 1 166 ? -4.870 5.398 11.084 1.00 86.88 166 ASN A CA 1
ATOM 1230 C C . ASN A 1 166 ? -3.549 6.134 10.858 1.00 86.88 166 ASN A C 1
ATOM 1232 O O . ASN A 1 166 ? -2.531 5.500 10.579 1.00 86.88 166 ASN A O 1
ATOM 1236 N N . SER A 1 167 ? -3.590 7.461 10.858 1.00 77.12 167 SER A N 1
ATOM 1237 C CA . SER A 1 167 ? -2.426 8.289 10.538 1.00 77.12 167 SER A CA 1
ATOM 1238 C C . SER A 1 167 ? -1.558 8.438 11.771 1.00 77.12 167 SER A C 1
ATOM 1240 O O . SER A 1 167 ? -2.097 8.627 12.852 1.00 77.12 167 SER A O 1
ATOM 1242 N N . TRP A 1 168 ? -0.236 8.411 11.609 1.00 80.00 168 TRP A N 1
ATOM 1243 C CA . TRP A 1 168 ? 0.668 8.670 12.725 1.00 80.00 168 TRP A CA 1
ATOM 1244 C C . TRP A 1 168 ? 0.526 10.111 13.236 1.00 80.00 168 TRP A C 1
ATOM 1246 O O . TRP A 1 168 ? 0.725 11.065 12.482 1.00 80.00 168 TRP A O 1
ATOM 1256 N N . ASP A 1 169 ? 0.239 10.255 14.527 1.00 82.38 169 ASP A N 1
ATOM 1257 C CA . ASP A 1 169 ? 0.201 11.526 15.254 1.00 82.38 169 ASP A CA 1
ATOM 1258 C C . ASP A 1 169 ? 0.879 11.365 16.624 1.00 82.38 169 ASP A C 1
ATOM 1260 O O . ASP A 1 169 ? 0.372 10.668 17.501 1.00 82.38 169 ASP A O 1
ATOM 1264 N N . SER A 1 170 ? 2.022 12.022 16.845 1.00 80.69 170 SER A N 1
ATOM 1265 C CA . SER A 1 170 ? 2.778 11.913 18.104 1.00 80.69 170 SER A CA 1
ATOM 1266 C C . SER A 1 170 ? 2.046 12.447 19.340 1.00 80.69 170 SER A C 1
ATOM 1268 O O . SER A 1 170 ? 2.473 12.163 20.459 1.00 80.69 170 SER A O 1
ATOM 1270 N N . SER A 1 171 ? 0.966 13.213 19.161 1.00 86.44 171 SER A N 1
ATOM 1271 C CA . SER A 1 171 ? 0.121 13.700 20.255 1.00 86.44 171 SER A CA 1
ATOM 1272 C C . SER A 1 171 ? -0.927 12.680 20.712 1.00 86.44 171 SER A C 1
ATOM 1274 O O . SER A 1 171 ? -1.515 12.840 21.782 1.00 86.44 171 SER A O 1
ATOM 1276 N N . GLN A 1 172 ? -1.152 11.625 19.924 1.00 85.94 172 GLN A N 1
ATOM 1277 C CA . GLN A 1 172 ? -2.133 10.583 20.204 1.00 85.94 172 GLN A CA 1
ATOM 1278 C C . GLN A 1 172 ? -1.476 9.358 20.860 1.00 85.94 172 GLN A C 1
ATOM 1280 O O . GLN A 1 172 ? -0.296 9.075 20.626 1.00 85.94 172 GLN A O 1
ATOM 1285 N N . PRO A 1 173 ? -2.232 8.569 21.647 1.00 87.56 173 PRO A N 1
ATOM 1286 C CA . PRO A 1 173 ? -1.745 7.295 22.161 1.00 87.56 173 PRO A CA 1
ATOM 1287 C C . PRO A 1 173 ? -1.348 6.330 21.033 1.00 87.56 173 PRO A C 1
ATOM 1289 O O . PRO A 1 173 ? -1.775 6.472 19.886 1.00 87.56 173 PRO A O 1
ATOM 1292 N N . LEU A 1 174 ? -0.547 5.318 21.381 1.00 84.56 174 LEU A N 1
ATOM 1293 C CA . LEU A 1 174 ? -0.063 4.296 20.447 1.00 84.56 174 LEU A CA 1
ATOM 1294 C C . LEU A 1 174 ? -1.195 3.539 19.743 1.00 84.56 174 LEU A C 1
ATOM 1296 O O . LEU A 1 174 ? -1.054 3.159 18.585 1.00 84.56 174 LEU A O 1
ATOM 1300 N N . GLU A 1 175 ? -2.313 3.349 20.436 1.00 87.38 175 GLU A N 1
ATOM 1301 C CA . GLU A 1 175 ? -3.569 2.887 19.863 1.00 87.38 175 GLU A CA 1
ATOM 1302 C C . GLU A 1 175 ? -4.663 3.911 20.141 1.00 87.38 175 GLU A C 1
ATOM 1304 O O . GLU A 1 175 ? -4.810 4.386 21.266 1.00 87.38 175 GLU A O 1
ATOM 1309 N N . ASN A 1 176 ? -5.460 4.234 19.129 1.00 89.00 176 ASN A N 1
ATOM 1310 C CA . ASN A 1 176 ? -6.568 5.174 19.253 1.00 89.00 176 ASN A CA 1
ATOM 1311 C C . ASN A 1 176 ? -7.740 4.748 18.349 1.00 89.00 176 ASN A C 1
ATOM 1313 O O . ASN A 1 176 ? -7.637 3.781 17.591 1.00 89.00 176 ASN A O 1
ATOM 1317 N N . ASN A 1 177 ? -8.865 5.454 18.444 1.00 89.38 177 ASN A N 1
ATOM 1318 C CA . ASN A 1 177 ? -10.060 5.243 17.621 1.00 89.38 177 ASN A CA 1
ATOM 1319 C C . ASN A 1 177 ? -10.250 6.339 16.551 1.00 89.38 177 ASN A C 1
ATOM 1321 O O . ASN A 1 177 ? -11.351 6.513 16.026 1.00 89.38 177 ASN A O 1
ATOM 1325 N N . SER A 1 178 ? -9.186 7.077 16.218 1.00 87.31 178 SER A N 1
ATOM 1326 C CA . SER A 1 178 ? -9.186 8.176 15.244 1.00 87.31 178 SER A CA 1
ATOM 1327 C C . SER A 1 178 ? -9.042 7.652 13.814 1.00 87.31 178 SER A C 1
ATOM 1329 O O . SER A 1 178 ? -8.105 7.984 13.093 1.00 87.31 178 SER A O 1
ATOM 1331 N N . TRP A 1 179 ? -9.960 6.784 13.398 1.00 86.19 179 TRP A N 1
ATOM 1332 C CA . TRP A 1 179 ? -9.900 6.174 12.073 1.00 86.19 179 TRP A CA 1
ATOM 1333 C C . TRP A 1 179 ? -10.224 7.143 10.955 1.00 86.19 179 TRP A C 1
ATOM 1335 O O . TRP A 1 179 ? -11.152 7.951 11.042 1.00 86.19 179 TRP A O 1
ATOM 1345 N N . HIS A 1 180 ? -9.546 6.932 9.836 1.00 87.31 180 HIS A N 1
ATOM 1346 C CA . HIS A 1 180 ? -9.843 7.597 8.587 1.00 87.31 180 HIS A CA 1
ATOM 1347 C C . HIS A 1 180 ? -10.298 6.572 7.554 1.00 87.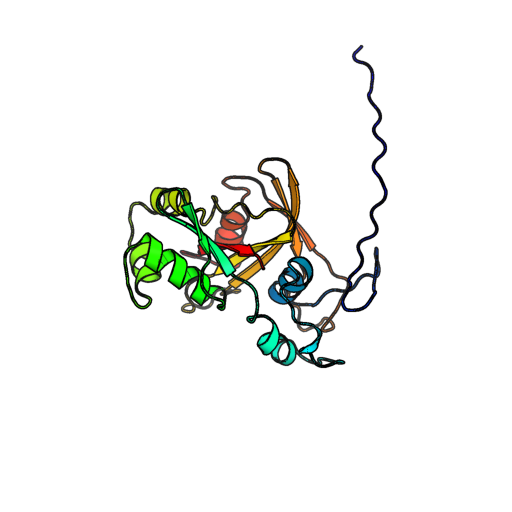31 180 HIS A C 1
ATOM 1349 O O . HIS A 1 180 ? -9.633 5.564 7.314 1.00 87.31 180 HIS A O 1
ATOM 1355 N N . TYR A 1 181 ? -11.437 6.856 6.926 1.00 88.69 181 TYR A N 1
ATOM 1356 C CA . TYR A 1 181 ? -11.910 6.122 5.762 1.00 88.69 181 TYR A CA 1
ATOM 1357 C C . TYR A 1 181 ? -11.715 6.993 4.534 1.00 88.69 181 TYR A C 1
ATOM 1359 O O . TYR A 1 181 ? -12.253 8.099 4.462 1.00 88.69 181 TYR A O 1
ATOM 1367 N N . TRP A 1 182 ? -10.985 6.472 3.557 1.00 91.00 182 TRP A N 1
ATOM 1368 C CA . TRP A 1 182 ? -10.832 7.113 2.258 1.00 91.00 182 TRP A CA 1
ATOM 1369 C C . TRP A 1 182 ? -11.333 6.176 1.175 1.00 91.00 182 TRP A C 1
ATOM 1371 O O . TRP A 1 182 ? -11.166 4.961 1.260 1.00 91.00 182 TRP A O 1
ATOM 1381 N N . MET A 1 183 ? -11.970 6.739 0.156 1.00 93.12 183 MET A N 1
ATOM 1382 C CA . MET A 1 183 ? -12.395 5.993 -1.019 1.00 93.12 183 MET A CA 1
ATOM 1383 C C . MET A 1 183 ? -11.557 6.431 -2.211 1.00 93.12 183 MET A C 1
ATOM 1385 O O . MET A 1 183 ? -11.444 7.626 -2.490 1.00 93.12 183 MET A O 1
ATOM 1389 N N . TYR A 1 184 ? -11.000 5.448 -2.907 1.00 94.25 184 TYR A N 1
ATOM 1390 C CA . TYR A 1 184 ? -10.211 5.639 -4.112 1.00 94.25 184 TYR A CA 1
ATOM 1391 C C . TYR A 1 184 ? -10.869 4.917 -5.281 1.00 94.25 184 TYR A C 1
ATOM 1393 O O . TYR A 1 184 ? -11.297 3.769 -5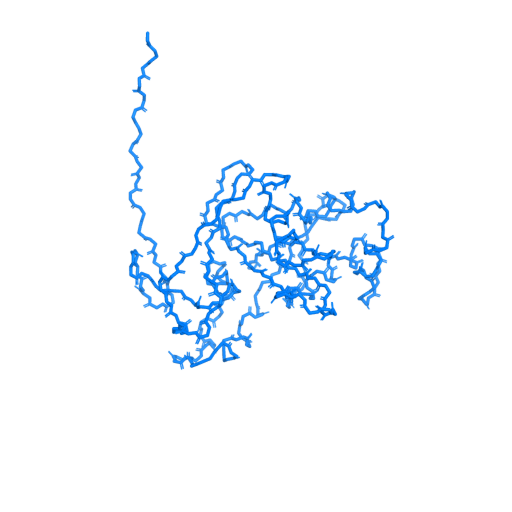.148 1.00 94.25 184 TYR A O 1
ATOM 1401 N N . GLY A 1 185 ? -10.932 5.612 -6.411 1.00 91.44 185 GLY A N 1
ATOM 1402 C CA . GLY A 1 185 ? -11.409 5.098 -7.693 1.00 91.44 185 GLY A CA 1
ATOM 1403 C C . GLY A 1 185 ? -10.253 4.924 -8.686 1.00 91.44 185 GLY A C 1
ATOM 1404 O O . GLY A 1 185 ? -9.087 4.974 -8.297 1.00 91.44 185 GLY A O 1
ATOM 1405 N N . PRO A 1 186 ? -10.526 4.726 -9.981 1.00 89.12 186 PRO A N 1
ATOM 1406 C CA . PRO A 1 186 ? -9.489 4.624 -11.007 1.00 89.12 186 PRO A CA 1
ATOM 1407 C C . PRO A 1 186 ? -8.885 5.987 -11.400 1.00 89.12 186 PRO A C 1
ATOM 1409 O O . PRO A 1 186 ? -9.444 7.051 -11.116 1.00 89.12 186 PRO A O 1
ATOM 1412 N N . GLY A 1 187 ? -7.754 5.953 -12.115 1.00 88.00 187 GLY A N 1
ATOM 1413 C CA . GLY A 1 187 ? -7.127 7.129 -12.728 1.00 88.00 187 GLY A CA 1
ATOM 1414 C C . GLY A 1 187 ? -6.806 8.225 -11.712 1.00 88.00 187 GLY A C 1
ATOM 1415 O O . GLY A 1 187 ? -6.191 7.965 -10.677 1.00 88.00 187 GLY A O 1
ATOM 1416 N N . SER A 1 188 ? -7.294 9.447 -11.955 1.00 89.06 188 SER A N 1
ATOM 1417 C CA . SER A 1 188 ? -7.043 10.607 -11.083 1.00 89.06 188 SER A CA 1
ATOM 1418 C C . SER A 1 188 ? -7.629 10.493 -9.670 1.00 89.06 188 SER A C 1
ATOM 1420 O O . SER A 1 188 ? -7.278 11.278 -8.787 1.00 89.06 188 SER A O 1
ATOM 1422 N N . GLN A 1 189 ? -8.514 9.521 -9.443 1.00 91.25 189 GLN A N 1
ATOM 1423 C CA . GLN A 1 189 ? -9.086 9.210 -8.134 1.00 91.25 189 GLN A CA 1
ATOM 1424 C C . GLN A 1 189 ? -8.348 8.074 -7.417 1.00 91.25 189 GLN A C 1
ATOM 1426 O O . GLN A 1 189 ? -8.747 7.702 -6.312 1.00 91.25 189 GLN A O 1
ATOM 1431 N N . SER A 1 190 ? -7.291 7.528 -8.021 1.00 93.44 190 SER A N 1
ATOM 1432 C CA . SER A 1 190 ? -6.523 6.430 -7.444 1.00 93.44 190 SER A CA 1
ATOM 1433 C C . SER A 1 190 ? -5.780 6.851 -6.185 1.00 93.44 190 SER A C 1
ATOM 1435 O O . SER A 1 190 ? -5.388 8.011 -6.016 1.00 93.44 190 SER A O 1
ATOM 1437 N N . PHE A 1 191 ? -5.540 5.866 -5.315 1.00 94.25 191 PHE A N 1
ATOM 1438 C CA . PHE A 1 191 ? -4.646 6.010 -4.169 1.00 94.25 191 PHE A CA 1
ATOM 1439 C C . PHE A 1 191 ? -3.307 6.600 -4.625 1.00 94.25 191 PHE A C 1
ATOM 1441 O O . PHE A 1 191 ? -2.824 7.573 -4.055 1.00 94.25 191 PHE A O 1
ATOM 1448 N N . HIS A 1 192 ? -2.745 6.064 -5.712 1.00 95.12 192 HIS A N 1
ATOM 1449 C CA . HIS A 1 192 ? -1.484 6.538 -6.262 1.00 95.12 192 HIS A CA 1
ATOM 1450 C C . HIS A 1 192 ? -1.524 8.029 -6.605 1.00 95.12 192 HIS A C 1
ATOM 1452 O O . HIS A 1 192 ? -0.708 8.784 -6.081 1.00 95.12 192 HIS A O 1
ATOM 1458 N N . THR A 1 193 ? -2.481 8.474 -7.428 1.00 92.44 193 THR A N 1
ATOM 1459 C CA . THR A 1 193 ? -2.549 9.880 -7.848 1.00 92.44 193 THR A CA 1
ATOM 1460 C C . THR A 1 193 ? -2.729 10.803 -6.654 1.00 92.44 193 THR A C 1
ATOM 1462 O O . THR A 1 193 ? -1.987 11.775 -6.532 1.00 92.44 193 THR A O 1
ATOM 1465 N N . ARG A 1 194 ? -3.657 10.481 -5.742 1.00 91.12 194 ARG A N 1
ATOM 1466 C CA . ARG A 1 194 ? -3.885 11.283 -4.533 1.00 91.12 194 ARG A CA 1
ATOM 1467 C C . ARG A 1 194 ? -2.600 11.432 -3.722 1.00 91.12 194 ARG A C 1
ATOM 1469 O O . ARG A 1 194 ? -2.211 12.558 -3.413 1.00 91.12 194 ARG A O 1
ATOM 1476 N N . TYR A 1 195 ? -1.898 10.330 -3.458 1.00 88.88 195 TYR A N 1
ATOM 1477 C CA . TYR A 1 195 ? -0.675 10.386 -2.663 1.00 88.88 195 TYR A CA 1
ATOM 1478 C C . TYR A 1 195 ? 0.499 11.048 -3.369 1.00 88.88 195 TYR A C 1
ATOM 1480 O O . TYR A 1 195 ? 1.199 11.854 -2.752 1.00 88.88 195 TYR A O 1
ATOM 1488 N N . ALA A 1 196 ? 0.697 10.756 -4.651 1.00 89.00 196 ALA A N 1
ATOM 1489 C CA . ALA A 1 196 ? 1.759 11.352 -5.446 1.00 89.00 196 ALA A CA 1
ATOM 1490 C C . ALA A 1 196 ? 1.632 12.878 -5.500 1.00 89.00 196 ALA A C 1
ATOM 1492 O O . ALA A 1 196 ? 2.611 13.585 -5.267 1.00 89.00 196 ALA A O 1
ATOM 1493 N N . THR A 1 197 ? 0.419 13.397 -5.721 1.00 85.69 197 THR A N 1
ATOM 1494 C CA . THR A 1 197 ? 0.205 14.844 -5.862 1.00 85.69 197 THR A CA 1
ATOM 1495 C C . THR A 1 197 ? 0.209 15.605 -4.543 1.00 85.69 197 THR A C 1
ATOM 1497 O O . THR A 1 197 ? 0.540 16.788 -4.534 1.00 85.69 197 THR A O 1
ATOM 1500 N N . SER A 1 198 ? -0.184 14.965 -3.438 1.00 84.19 198 SER A N 1
ATOM 1501 C CA . SER A 1 198 ? -0.432 15.674 -2.178 1.00 84.19 198 SER A CA 1
ATOM 1502 C C . SER A 1 198 ? 0.671 15.500 -1.138 1.00 84.19 198 SER A C 1
ATOM 1504 O O . SER A 1 198 ? 0.873 16.410 -0.337 1.00 84.19 198 SER A O 1
ATOM 1506 N N . TRP A 1 199 ? 1.389 14.369 -1.132 1.00 82.50 199 TRP A N 1
ATOM 1507 C CA . TRP A 1 199 ? 2.275 14.036 -0.006 1.00 82.50 199 TRP A CA 1
ATOM 1508 C C . TRP A 1 199 ? 3.620 13.423 -0.403 1.00 82.50 199 TRP A C 1
ATOM 1510 O O . TRP A 1 199 ? 4.637 13.761 0.204 1.00 82.50 199 TRP A O 1
ATOM 1520 N N . ALA A 1 200 ? 3.651 12.536 -1.401 1.00 82.06 200 ALA A N 1
ATOM 1521 C CA . ALA A 1 200 ? 4.861 11.796 -1.755 1.00 82.06 200 ALA A CA 1
ATOM 1522 C C . ALA A 1 200 ? 5.785 12.564 -2.724 1.00 82.06 200 ALA A C 1
ATOM 1524 O O . ALA A 1 200 ? 6.984 12.315 -2.759 1.00 82.06 200 ALA A O 1
ATOM 1525 N N . GLY A 1 201 ? 5.291 13.529 -3.499 1.00 78.50 201 GLY A N 1
ATOM 1526 C CA . GLY A 1 201 ? 6.141 14.243 -4.458 1.00 78.50 201 GLY A CA 1
ATOM 1527 C C . GLY A 1 201 ? 6.534 13.362 -5.656 1.00 78.50 201 GLY A C 1
ATOM 1528 O O . GLY A 1 201 ? 5.726 12.533 -6.067 1.00 78.50 201 GLY A O 1
ATOM 1529 N N . PRO A 1 202 ? 7.720 13.551 -6.270 1.00 81.00 202 PRO A N 1
ATOM 1530 C CA . PRO A 1 202 ? 8.038 12.938 -7.560 1.00 81.00 202 PRO A CA 1
ATOM 1531 C C . PRO A 1 202 ? 8.365 11.441 -7.464 1.00 81.00 202 PRO A C 1
ATOM 1533 O O . PRO A 1 202 ? 8.986 10.984 -6.500 1.00 81.00 202 PRO A O 1
ATOM 1536 N N . ASP A 1 203 ? 7.969 10.713 -8.512 1.00 86.88 203 ASP A N 1
ATOM 1537 C CA . ASP A 1 203 ? 8.247 9.291 -8.765 1.00 86.88 203 ASP A CA 1
ATOM 1538 C C . ASP A 1 203 ? 7.999 8.320 -7.586 1.00 86.88 203 ASP A C 1
ATOM 1540 O O . ASP A 1 203 ? 8.827 7.434 -7.332 1.00 86.88 203 ASP A O 1
ATOM 1544 N N . PRO A 1 204 ? 6.891 8.432 -6.829 1.00 93.06 204 PRO A N 1
ATOM 1545 C CA . PRO A 1 204 ? 6.527 7.377 -5.906 1.00 93.06 204 PRO A CA 1
ATOM 1546 C C . PRO A 1 204 ? 6.077 6.146 -6.692 1.00 93.06 204 PRO A C 1
ATOM 1548 O O . PRO A 1 204 ? 5.631 6.243 -7.831 1.00 93.06 204 PRO A O 1
ATOM 1551 N N . VAL A 1 205 ? 6.146 4.982 -6.057 1.00 96.12 205 VAL A N 1
ATOM 1552 C CA . VAL A 1 205 ? 5.631 3.736 -6.619 1.00 96.12 205 VAL A CA 1
ATOM 1553 C C . VAL A 1 205 ? 4.631 3.138 -5.653 1.00 96.12 205 VAL A C 1
ATOM 1555 O O . VAL A 1 205 ? 4.968 2.875 -4.496 1.00 96.12 205 VAL A O 1
ATOM 1558 N N . THR A 1 206 ? 3.400 2.938 -6.120 1.00 97.19 206 THR A N 1
ATOM 1559 C CA . THR A 1 206 ? 2.351 2.255 -5.358 1.00 97.19 206 THR A CA 1
ATOM 1560 C C . THR A 1 206 ? 2.329 0.779 -5.722 1.00 97.19 206 THR A C 1
ATOM 1562 O O . THR A 1 206 ? 2.296 0.416 -6.894 1.00 97.19 206 THR A O 1
ATOM 1565 N N . ILE A 1 207 ? 2.333 -0.070 -4.703 1.00 97.50 207 ILE A N 1
ATOM 1566 C CA . ILE A 1 207 ? 2.316 -1.523 -4.795 1.00 97.50 207 ILE A CA 1
ATOM 1567 C C . ILE A 1 207 ? 1.050 -2.068 -4.131 1.00 97.50 207 ILE A C 1
ATOM 1569 O O . ILE A 1 207 ? 0.577 -1.545 -3.119 1.00 97.50 207 ILE A O 1
ATOM 1573 N N . ARG A 1 208 ? 0.532 -3.162 -4.687 1.00 97.69 208 ARG A N 1
ATOM 1574 C CA . ARG A 1 208 ? -0.411 -4.048 -4.000 1.00 97.69 208 ARG A CA 1
ATOM 1575 C C . ARG A 1 208 ? 0.371 -4.913 -3.013 1.00 97.69 208 ARG A C 1
ATOM 1577 O O . ARG A 1 208 ? 1.394 -5.485 -3.385 1.00 97.69 208 ARG A O 1
ATOM 1584 N N . VAL A 1 209 ? -0.101 -5.029 -1.777 1.00 96.38 209 VAL A N 1
ATOM 1585 C CA . VAL A 1 209 ? 0.550 -5.804 -0.712 1.00 96.38 209 VAL A CA 1
ATOM 1586 C C . VAL A 1 209 ? -0.441 -6.760 -0.064 1.00 96.38 209 VAL A C 1
ATOM 1588 O O . VAL A 1 209 ? -1.590 -6.392 0.165 1.00 96.38 209 VAL A O 1
ATOM 1591 N N . ARG A 1 210 ? 0.008 -7.979 0.248 1.00 93.88 210 ARG A N 1
ATOM 1592 C CA . ARG A 1 210 ? -0.774 -8.991 0.977 1.00 93.88 210 ARG A CA 1
ATOM 1593 C C . ARG A 1 210 ? 0.082 -9.769 1.978 1.00 93.88 210 ARG A C 1
ATOM 1595 O O . ARG A 1 210 ? 1.305 -9.603 1.986 1.00 93.88 210 ARG A O 1
ATOM 1602 N N . ALA A 1 211 ? -0.569 -10.606 2.788 1.00 87.94 211 ALA A N 1
ATOM 1603 C CA . ALA A 1 211 ? 0.067 -11.508 3.752 1.00 87.94 211 ALA A CA 1
ATOM 1604 C C . ALA A 1 211 ? 0.898 -12.650 3.146 1.00 87.94 211 ALA A C 1
ATOM 1606 O O . ALA A 1 211 ? 0.647 -13.034 1.980 1.00 87.94 211 ALA A O 1
#

Radius of gyration: 18.1 Å; Cα contacts (8 Å, |Δi|>4): 413; chains: 1; bounding box: 64×30×48 Å

Mean predicted aligned error: 6.03 Å

Secondary structure (DSSP, 8-state):
-------PPPPP--B-TTT--BGGG--EESSHHHHHHHHHT---TTTS-SS--SHHHHHHHHTTS-EEEEEETTEEEEPPS--HHHHHHHHHHHHHT-SSS-HHHHHHH-S-HHHHHHHHT-GGG----TT-EEEEE--SSS--S-SEEEEEEEEEETTEEEEEE----TTS-SEES--EEEEE-SGGGSHHHHHIIIII-SS-EEEEEE-

Sequence (211 aa):
AAPTRTVSLPRVVPTNLHNGTSGPSMTMFNDCGYCASSIMGTLDWRSVPANPTSNSQIGAHFHRSPRGVYTRGGVERTTGRAWVHGMRDQILDAAMGTSAGGGFAAYKAATDKDRIERETGLNEYAAPGVGEAYAIARDMSGGAHYNYHWGAVIIASGSDRTVLENSWDSSQPLENNSWHYWMYGPGSQSFHTRYATSWAGPDPVTIRVRA

Solvent-accessible surface area (backbone atoms only — not comparable to full-atom values): 11562 Å² total; per-residue (Å²): 132,85,82,86,81,86,79,87,77,82,89,81,70,60,65,37,84,88,80,69,27,39,52,92,68,25,54,41,37,41,25,21,54,56,27,23,27,59,64,34,65,22,47,50,66,92,72,36,62,98,75,66,89,47,69,73,64,43,52,81,37,51,44,74,32,36,22,31,45,36,33,56,95,91,38,82,45,67,46,64,67,37,53,68,63,54,23,51,29,50,51,29,9,66,72,67,73,40,78,91,68,47,9,53,62,51,52,72,71,44,90,58,50,69,61,55,28,61,56,24,28,26,34,60,50,37,73,54,51,65,44,17,17,45,37,35,30,35,60,89,71,72,92,51,90,39,53,56,53,37,33,17,21,73,42,68,58,94,70,36,35,33,26,47,32,18,69,68,47,95,90,53,58,72,55,39,64,74,68,43,78,48,77,25,36,61,58,85,45,9,65,35,44,50,40,31,77,74,44,40,47,76,81,49,45,25,36,16,30,36,89

Nearest PDB structures (foldseek):
  2bkd-assembly1_N  TM=5.190E-01  e=4.496E+00  Homo sapiens
  4ova-assembly1_C  TM=3.724E-01  e=2.442E+00  Homo sapiens
  7kip-assembly1_C  TM=2.884E-01  e=1.593E+00  Human coronavirus NL63
  2a13-assembly1_A  TM=4.213E-01  e=4.779E+00  Arabidopsis thaliana
  7bbm-assembly1_A-2  TM=4.226E-01  e=8.278E+00  Arabidopsis thaliana

pLDDT: mean 86.95, std 10.06, range [53.94, 97.88]